Protein AF-A0A1B6L010-F1 (afdb_monomer)

Nearest PDB structures (foldseek):
  9c3c-assembly1_g  TM=1.120E-01  e=7.051E+00  Oryctolagus cuniculus

Secondary structure (DSSP, 8-state):
--TT--GGGGTPPTT---------SSTT----HHHHHTT-----EEEEEEEETTEEEEEEEE----SSPPP---EEE-TTT--EEEPPPPSSPPPP------SSTT-PPP-------S--SPP-----PPP---------SSS----TT----PPPPPPPHHHHHHHTTHHHHHHHHHHHHHHHHHHHHH-

Organism: NCBI:txid36148

Solvent-accessible surface area (backbone atoms only — not comparable to full-atom values): 13750 Å² total; per-residue (Å²): 128,78,97,75,73,52,64,59,78,74,71,46,55,94,94,54,86,85,90,84,85,88,76,68,91,52,100,83,52,78,90,46,54,74,78,56,64,80,74,61,78,93,62,50,58,48,80,43,81,43,82,54,97,92,43,80,43,83,42,83,42,78,53,84,82,73,73,78,64,81,74,87,73,52,65,51,66,43,87,85,81,63,49,73,45,70,54,80,81,70,93,64,79,77,77,81,79,77,77,69,80,55,97,54,93,87,62,79,69,78,86,75,91,68,88,80,74,96,64,96,64,80,90,75,92,76,90,81,86,77,92,80,91,82,88,85,80,80,92,57,94,93,50,95,74,90,63,88,86,64,79,91,76,81,86,72,84,86,78,50,72,69,56,50,43,60,77,64,43,47,65,64,53,50,51,51,50,52,52,52,51,54,53,51,54,53,51,65,72,72,107

pLDDT: mean 76.66, std 14.94, range [44.84, 97.44]

Foldseek 3Di:
DPPDQAVVNVVADVVRDDDDDDDDPDPPDDPALVVVVVDDDPDQWDWDFHDDPNDTDTDIDGHDDPRDDDDQPDFDADPPVRDTGGDDDDPDDPPPDPQPDDPDPPDGDDPDPDDDDPDPDDDDDDDDDDDDDDDDDDDDPVDDDDCPPPDDDDDDPDADPVNVCVVVVVVVVVVVVVVVVVVVVVVVVVD

InterPro domains:
  IPR037695 IQ motif and ubiquitin-like domain-containing protein [PTHR21074] (6-189)

Structure (mmCIF, N/CA/C/O backbone):
data_AF-A0A1B6L010-F1
#
_entry.id   AF-A0A1B6L010-F1
#
loop_
_atom_site.group_PDB
_atom_site.id
_atom_site.type_symbol
_atom_site.label_atom_id
_atom_site.label_alt_id
_atom_site.label_comp_id
_atom_site.label_asym_id
_atom_site.label_entity_id
_atom_site.label_seq_id
_atom_site.pdbx_PDB_ins_code
_atom_site.Cartn_x
_atom_site.Cartn_y
_atom_site.Cartn_z
_atom_site.occupancy
_atom_site.B_iso_or_equiv
_atom_site.auth_seq_id
_atom_site.auth_comp_id
_atom_site.auth_asym_id
_atom_site.auth_atom_id
_atom_site.pdbx_PDB_model_num
ATOM 1 N N . VAL A 1 1 ? 50.785 16.148 -36.194 1.00 47.97 1 VAL A N 1
ATOM 2 C CA . VAL A 1 1 ? 49.513 16.584 -36.804 1.00 47.97 1 VAL A CA 1
ATOM 3 C C . VAL A 1 1 ? 49.152 17.828 -36.037 1.00 47.97 1 VAL A C 1
ATOM 5 O O . VAL A 1 1 ? 49.148 17.735 -34.820 1.00 47.97 1 VAL A O 1
ATOM 8 N N . ASP A 1 2 ? 49.049 18.979 -36.694 1.00 44.84 2 ASP A N 1
ATOM 9 C CA . ASP A 1 2 ? 48.765 20.231 -35.991 1.00 44.84 2 ASP A CA 1
ATOM 10 C C . ASP A 1 2 ? 47.390 20.131 -35.322 1.00 44.84 2 ASP A C 1
ATOM 12 O O . ASP A 1 2 ? 46.399 19.830 -35.987 1.00 44.84 2 ASP A O 1
ATOM 16 N N . ASP A 1 3 ? 47.336 20.361 -34.010 1.00 57.09 3 ASP A N 1
ATOM 17 C CA . ASP A 1 3 ? 46.153 20.128 -33.162 1.00 57.09 3 ASP A CA 1
ATOM 18 C C . ASP A 1 3 ? 44.986 21.107 -33.425 1.00 57.09 3 ASP A C 1
ATOM 20 O O . ASP A 1 3 ? 43.985 21.096 -32.714 1.00 57.09 3 ASP A O 1
ATOM 24 N N . TRP A 1 4 ? 45.089 21.953 -34.455 1.00 56.56 4 TRP A N 1
ATOM 25 C CA . TRP A 1 4 ? 44.173 23.067 -34.722 1.00 56.56 4 TRP A CA 1
ATOM 26 C C . TRP A 1 4 ? 43.739 23.138 -36.188 1.00 56.56 4 TRP A C 1
ATOM 28 O O . TRP A 1 4 ? 43.702 24.215 -36.783 1.00 56.56 4 TRP A O 1
ATOM 38 N N . LEU A 1 5 ? 43.424 21.994 -36.799 1.00 66.06 5 LEU A N 1
ATOM 39 C CA . LEU A 1 5 ? 42.856 21.989 -38.146 1.00 66.06 5 LEU A CA 1
ATOM 40 C C . LEU A 1 5 ? 41.404 22.518 -38.096 1.00 66.06 5 LEU A C 1
ATOM 42 O O . LEU A 1 5 ? 40.560 21.897 -37.445 1.00 66.06 5 LEU A O 1
ATOM 46 N N . PRO A 1 6 ? 41.076 23.643 -38.760 1.00 69.69 6 PRO A N 1
ATOM 47 C CA . PRO A 1 6 ? 39.706 24.147 -38.793 1.00 69.69 6 PRO A CA 1
ATOM 48 C C . PRO A 1 6 ? 38.799 23.192 -39.581 1.00 69.69 6 PRO A C 1
ATOM 50 O O . PRO A 1 6 ? 39.256 22.518 -40.503 1.00 69.69 6 PRO A O 1
ATOM 53 N N . LEU A 1 7 ? 37.495 23.175 -39.280 1.00 68.88 7 LEU A N 1
ATOM 54 C CA . LEU A 1 7 ? 36.513 22.307 -39.957 1.00 68.88 7 LEU A CA 1
ATOM 55 C C . LEU A 1 7 ? 36.474 22.515 -41.482 1.00 68.88 7 LEU A C 1
ATOM 57 O O . LEU A 1 7 ? 36.283 21.565 -42.236 1.00 68.88 7 LEU A O 1
ATOM 61 N N . GLN A 1 8 ? 36.752 23.733 -41.951 1.00 67.88 8 GLN A N 1
ATOM 62 C CA . GLN A 1 8 ? 36.901 24.026 -43.379 1.00 67.88 8 GLN A CA 1
ATOM 63 C C . GLN A 1 8 ? 38.073 23.254 -44.015 1.00 67.88 8 GLN A C 1
ATOM 65 O O . GLN A 1 8 ? 37.995 22.837 -45.168 1.00 67.88 8 GLN A O 1
ATOM 70 N N . GLY A 1 9 ? 39.139 22.995 -43.250 1.00 69.38 9 GLY A N 1
ATOM 71 C CA . GLY A 1 9 ? 40.268 22.153 -43.653 1.00 69.38 9 GLY A CA 1
ATOM 72 C C . GLY A 1 9 ? 39.923 20.663 -43.768 1.00 69.38 9 GLY A C 1
ATOM 73 O O . GLY A 1 9 ? 40.674 19.919 -44.390 1.00 69.38 9 GLY A O 1
ATOM 74 N N . LEU A 1 10 ? 38.777 20.236 -43.223 1.00 71.38 10 LEU A N 1
ATOM 75 C CA . LEU A 1 10 ? 38.194 18.902 -43.413 1.00 71.38 10 LEU A CA 1
ATOM 76 C C . LEU A 1 10 ? 37.201 18.853 -44.592 1.00 71.38 10 LEU A C 1
ATOM 78 O O . LEU A 1 10 ? 36.567 17.824 -44.807 1.00 71.38 10 LEU A O 1
ATOM 82 N N . GLY A 1 11 ? 37.069 19.941 -45.363 1.00 71.00 11 GLY A N 1
ATOM 83 C CA . GLY A 1 11 ? 36.167 20.024 -46.517 1.00 71.00 11 GLY A CA 1
ATOM 84 C C . GLY A 1 11 ? 34.711 20.339 -46.163 1.00 71.00 11 GLY A C 1
ATOM 85 O O . GLY A 1 11 ? 33.833 20.148 -46.998 1.00 71.00 11 GLY A O 1
ATOM 86 N N . VAL A 1 12 ? 34.441 20.808 -44.941 1.00 73.44 12 VAL A N 1
ATOM 87 C CA . VAL A 1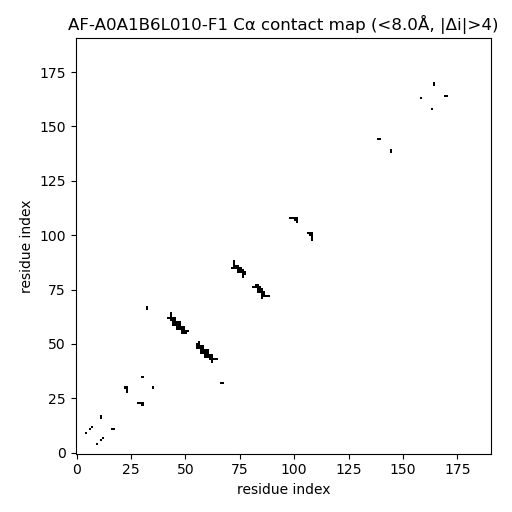 12 ? 33.090 21.189 -44.506 1.00 73.44 12 VAL A CA 1
ATOM 88 C C . VAL A 1 12 ? 32.764 22.598 -45.009 1.00 73.44 12 VAL A C 1
ATOM 90 O O . VAL A 1 12 ? 33.446 23.564 -44.662 1.00 73.44 12 VAL A O 1
ATOM 93 N N . GLU A 1 13 ? 31.721 22.719 -45.830 1.00 76.19 13 GLU A N 1
ATOM 94 C CA . GLU A 1 13 ? 31.181 24.004 -46.292 1.00 76.19 13 GLU A CA 1
ATOM 95 C C . GLU A 1 13 ? 30.296 24.667 -45.219 1.00 76.19 13 GLU A C 1
ATOM 97 O O . GLU A 1 13 ? 29.869 24.030 -44.254 1.00 76.19 13 GLU A O 1
ATOM 102 N N . ALA A 1 14 ? 29.998 25.962 -45.375 1.00 65.88 14 ALA A N 1
ATOM 103 C CA . ALA A 1 14 ? 29.077 26.657 -44.476 1.00 65.88 14 ALA A CA 1
ATOM 104 C C . ALA A 1 14 ? 27.698 25.968 -44.488 1.00 65.88 14 ALA A C 1
ATOM 106 O O . ALA A 1 14 ? 27.120 25.775 -45.555 1.00 65.88 14 ALA A O 1
ATOM 107 N N . PHE A 1 15 ? 27.178 25.617 -43.304 1.00 65.44 15 PHE A N 1
ATOM 108 C CA . PHE A 1 15 ? 25.952 24.818 -43.110 1.00 65.44 15 PHE A CA 1
ATOM 109 C C . PHE A 1 15 ? 26.028 23.360 -43.611 1.00 65.44 15 PHE A C 1
ATOM 111 O O . PHE A 1 15 ? 24.998 22.698 -43.732 1.00 65.44 15 PHE A O 1
ATOM 118 N N . GLY A 1 16 ? 27.228 22.846 -43.892 1.00 67.88 16 GLY A N 1
ATOM 119 C CA . GLY A 1 16 ? 27.449 21.451 -44.267 1.00 67.88 16 GLY A CA 1
ATOM 120 C C . GLY A 1 16 ? 27.418 20.490 -43.073 1.00 67.88 16 GLY A C 1
ATOM 121 O O . GLY A 1 16 ? 27.687 20.869 -41.935 1.00 67.88 16 GLY A O 1
ATOM 122 N N . SER A 1 17 ? 27.121 19.220 -43.345 1.00 66.75 17 SER A N 1
ATOM 123 C CA . SER A 1 17 ? 27.175 18.127 -42.367 1.00 66.75 17 SER A CA 1
ATOM 124 C C . SER A 1 17 ? 28.483 17.344 -42.487 1.00 66.75 17 SER A C 1
ATOM 126 O O . SER A 1 17 ? 28.913 17.034 -43.599 1.00 66.75 17 SER A O 1
ATOM 128 N N . LEU A 1 18 ? 29.076 16.959 -41.355 1.00 74.75 18 LEU A N 1
ATOM 129 C CA . LEU A 1 18 ? 30.247 16.082 -41.302 1.00 74.75 18 LEU A CA 1
ATOM 130 C C . LEU A 1 18 ? 29.858 14.726 -40.708 1.00 74.75 18 LEU A C 1
ATOM 132 O O . LEU A 1 18 ? 29.393 14.658 -39.572 1.00 74.75 18 LEU A O 1
ATOM 136 N N . GLU A 1 19 ? 30.091 13.645 -41.451 1.00 73.62 19 GLU A N 1
ATOM 137 C CA . GLU A 1 19 ? 29.905 12.284 -40.947 1.00 73.62 19 GLU A CA 1
ATOM 138 C C . GLU A 1 19 ? 31.222 11.756 -40.365 1.00 73.62 19 GLU A C 1
ATOM 140 O O . GLU A 1 19 ? 32.249 11.697 -41.045 1.00 73.62 19 GLU A O 1
ATOM 145 N N . LEU A 1 20 ? 31.196 11.361 -39.091 1.00 70.88 20 LEU A N 1
ATOM 146 C CA . LEU A 1 20 ? 32.350 10.798 -38.397 1.00 70.88 20 LEU A CA 1
ATOM 147 C C . LEU A 1 20 ? 32.126 9.311 -38.139 1.00 70.88 20 LEU A C 1
ATOM 149 O O . LEU A 1 20 ? 31.193 8.918 -37.442 1.00 70.88 20 LEU A O 1
ATOM 153 N N . LYS A 1 21 ? 33.029 8.474 -38.657 1.00 73.00 21 LYS A N 1
ATOM 154 C CA . LYS A 1 21 ? 33.012 7.030 -38.415 1.00 73.00 21 LYS A CA 1
ATOM 155 C C . LYS A 1 21 ? 34.114 6.638 -37.441 1.00 73.00 21 LYS A C 1
ATOM 157 O O . LYS A 1 21 ? 35.297 6.753 -37.751 1.00 73.00 21 LYS A O 1
ATOM 162 N N . LEU A 1 22 ? 33.725 6.114 -36.283 1.00 72.56 22 LEU A N 1
ATOM 163 C CA . LEU A 1 22 ? 34.661 5.580 -35.299 1.00 72.56 22 LEU A CA 1
ATOM 164 C C . LEU A 1 22 ? 34.894 4.082 -35.540 1.00 72.56 22 LEU A C 1
ATOM 166 O O . LEU A 1 22 ? 33.951 3.295 -35.594 1.00 72.56 22 LEU A O 1
ATOM 170 N N . THR A 1 23 ? 36.157 3.671 -35.650 1.00 72.69 23 THR A N 1
ATOM 171 C CA . THR A 1 23 ? 36.550 2.259 -35.785 1.00 72.69 23 THR A CA 1
ATOM 172 C C . THR A 1 23 ? 37.635 1.909 -34.775 1.00 72.69 23 THR A C 1
ATOM 174 O O . THR A 1 23 ? 38.578 2.677 -34.598 1.00 72.69 23 THR A O 1
ATOM 177 N N . SER A 1 24 ? 37.532 0.745 -34.126 1.00 77.12 24 SER A N 1
ATOM 178 C CA . SER A 1 24 ? 38.592 0.261 -33.235 1.00 77.12 24 SER A CA 1
ATOM 179 C C . SER A 1 24 ? 39.747 -0.334 -34.035 1.00 77.12 24 SER A C 1
ATOM 181 O O . SER A 1 24 ? 39.533 -1.103 -34.969 1.00 77.12 24 SER A O 1
ATOM 183 N N . THR A 1 25 ? 40.975 -0.018 -33.635 1.00 79.44 25 THR A N 1
ATOM 184 C CA . THR A 1 25 ? 42.205 -0.604 -34.186 1.00 79.44 25 THR A CA 1
ATOM 185 C C . THR A 1 25 ? 42.550 -1.964 -33.569 1.00 79.44 25 THR A C 1
ATOM 187 O O . THR A 1 25 ? 43.435 -2.654 -34.072 1.00 79.44 25 THR A O 1
ATOM 190 N N . HIS A 1 26 ? 41.865 -2.384 -32.498 1.00 79.19 26 HIS A N 1
ATOM 191 C CA . HIS A 1 26 ? 42.122 -3.664 -31.837 1.00 79.19 26 HIS A CA 1
ATOM 192 C C . HIS A 1 26 ? 41.249 -4.793 -32.418 1.00 79.19 26 HIS A C 1
ATOM 194 O O . HIS A 1 26 ? 40.023 -4.692 -32.365 1.00 79.19 26 HIS A O 1
ATOM 200 N N . PRO A 1 27 ? 41.837 -5.923 -32.865 1.00 73.75 27 PRO A N 1
ATOM 201 C CA . PRO A 1 27 ? 41.131 -6.984 -33.600 1.00 73.75 27 PRO A CA 1
ATOM 202 C C . PRO A 1 27 ? 40.117 -7.809 -32.779 1.00 73.75 27 PRO A C 1
ATOM 204 O O . PRO A 1 27 ? 39.528 -8.746 -33.304 1.00 73.75 27 PRO A O 1
ATOM 207 N N . GLY A 1 28 ? 39.895 -7.480 -31.502 1.00 70.81 28 GLY A N 1
ATOM 208 C CA . GLY A 1 28 ? 38.921 -8.154 -30.630 1.00 70.81 28 GLY A CA 1
ATOM 209 C C . GLY A 1 28 ? 37.963 -7.217 -29.893 1.00 70.81 28 GLY A C 1
ATOM 210 O O . GLY A 1 28 ? 37.132 -7.689 -29.122 1.00 70.81 28 GLY A O 1
ATOM 211 N N . ARG A 1 29 ? 38.066 -5.895 -30.096 1.00 69.44 29 ARG A N 1
ATOM 212 C CA . ARG A 1 29 ? 37.231 -4.912 -29.394 1.00 69.44 29 ARG A CA 1
ATOM 213 C C . ARG A 1 29 ? 36.282 -4.242 -30.377 1.00 69.44 29 ARG A C 1
ATOM 215 O O . ARG A 1 29 ? 36.587 -3.199 -30.946 1.00 69.44 29 ARG A O 1
ATOM 222 N N . MET A 1 30 ? 35.114 -4.847 -30.555 1.00 64.25 30 MET A N 1
ATOM 223 C CA . MET A 1 30 ? 34.006 -4.201 -31.253 1.00 64.25 30 MET A CA 1
ATOM 224 C C . MET A 1 30 ? 33.436 -3.079 -30.382 1.00 64.25 30 MET A C 1
ATOM 226 O O . MET A 1 30 ? 33.192 -3.271 -29.191 1.00 64.25 30 MET A O 1
ATOM 230 N N . ILE A 1 31 ? 33.231 -1.905 -30.975 1.00 65.88 31 ILE A N 1
ATOM 231 C CA . ILE A 1 31 ? 32.467 -0.826 -30.345 1.00 65.88 31 ILE A CA 1
ATOM 232 C C . ILE A 1 31 ? 30.992 -1.174 -30.558 1.00 65.88 31 ILE A C 1
ATOM 234 O O . ILE A 1 31 ? 30.463 -0.999 -31.652 1.00 65.88 31 ILE A O 1
ATOM 238 N N . THR A 1 32 ? 30.352 -1.745 -29.541 1.00 62.28 32 THR A N 1
ATOM 239 C CA . THR A 1 32 ? 28.937 -2.146 -29.594 1.00 62.28 32 THR A CA 1
ATOM 240 C C . THR A 1 32 ? 28.061 -1.006 -29.076 1.00 62.28 32 THR A C 1
ATOM 242 O O . THR A 1 32 ? 28.434 -0.358 -28.097 1.00 62.28 32 THR A O 1
ATOM 245 N N . ALA A 1 33 ? 26.875 -0.792 -29.659 1.00 57.91 33 ALA A N 1
ATOM 246 C CA . ALA A 1 33 ? 25.945 0.277 -29.262 1.00 57.91 33 ALA A CA 1
ATOM 247 C C . ALA A 1 33 ? 25.672 0.320 -27.740 1.00 57.91 33 ALA A C 1
ATOM 249 O O . ALA A 1 33 ? 25.652 1.392 -27.140 1.00 57.91 33 ALA A O 1
ATOM 250 N N . GLY A 1 34 ? 25.584 -0.846 -27.085 1.00 58.72 34 GLY A N 1
ATOM 251 C CA . GLY A 1 34 ? 25.419 -0.947 -25.628 1.00 58.72 34 GLY A CA 1
ATOM 252 C C . GLY A 1 34 ? 26.571 -0.340 -24.813 1.00 58.72 34 GLY A C 1
ATOM 253 O O . GLY A 1 34 ? 26.315 0.328 -23.819 1.00 58.72 34 GLY A O 1
ATOM 254 N N . SER A 1 35 ? 27.820 -0.487 -25.273 1.00 57.53 35 SER A N 1
ATOM 255 C CA . SER A 1 35 ? 29.012 0.088 -24.619 1.00 57.53 35 SER A CA 1
ATOM 256 C C . SER A 1 35 ? 29.159 1.600 -24.818 1.00 57.53 35 SER A C 1
ATOM 258 O O . SER A 1 35 ? 29.863 2.258 -24.060 1.00 57.53 35 SER A O 1
ATOM 260 N N . VAL A 1 36 ? 28.494 2.146 -25.839 1.00 55.16 36 VAL A N 1
ATOM 261 C CA . VAL A 1 36 ? 28.470 3.581 -26.153 1.00 55.16 36 VAL A CA 1
ATOM 262 C C . VAL A 1 36 ? 27.332 4.277 -25.397 1.00 55.16 36 VAL A C 1
ATOM 264 O O . VAL A 1 36 ? 27.487 5.417 -24.974 1.00 55.16 36 VAL A O 1
ATOM 267 N N . SER A 1 37 ? 26.210 3.584 -25.160 1.00 52.75 37 SER A N 1
ATOM 268 C CA . SER A 1 37 ? 25.030 4.171 -24.506 1.00 52.75 37 SER A CA 1
ATOM 269 C C . SER A 1 37 ? 25.185 4.430 -23.001 1.00 52.75 37 SER A C 1
ATOM 271 O O . SER A 1 37 ? 24.475 5.272 -22.463 1.00 52.75 37 SER A O 1
ATOM 273 N N . GLU A 1 38 ? 26.113 3.748 -22.318 1.00 54.81 38 GLU A N 1
ATOM 274 C CA . GLU A 1 38 ? 26.274 3.855 -20.856 1.00 54.81 38 GLU A CA 1
ATOM 275 C C . GLU A 1 38 ? 26.824 5.217 -20.389 1.00 54.81 38 GLU A C 1
ATOM 277 O O . GLU A 1 38 ? 26.720 5.535 -19.207 1.00 54.81 38 GLU A O 1
ATOM 282 N N . TYR A 1 39 ? 27.389 6.028 -21.294 1.00 50.88 39 TYR A N 1
ATOM 283 C CA . TYR A 1 39 ? 28.153 7.228 -20.923 1.00 50.88 39 TYR A CA 1
ATOM 284 C C . TYR A 1 39 ? 27.944 8.466 -21.808 1.00 50.88 39 TYR A C 1
ATOM 286 O O . TYR A 1 39 ? 28.761 9.385 -21.755 1.00 50.88 39 TYR A O 1
ATOM 294 N N . ILE A 1 40 ? 26.865 8.550 -22.592 1.00 51.66 40 ILE A N 1
ATOM 295 C CA . ILE A 1 40 ? 26.587 9.776 -23.356 1.00 51.66 40 ILE A CA 1
ATOM 296 C C . ILE A 1 40 ? 25.566 10.636 -22.599 1.00 51.66 40 ILE A C 1
ATOM 298 O O . ILE A 1 40 ? 24.406 10.234 -22.490 1.00 51.66 40 ILE A O 1
ATOM 302 N N . PRO A 1 41 ? 25.945 11.824 -22.085 1.00 52.09 41 PRO A N 1
ATOM 303 C CA . PRO A 1 41 ? 24.954 12.831 -21.742 1.00 52.09 41 PRO A CA 1
ATOM 304 C C . PRO A 1 41 ? 24.211 13.210 -23.029 1.00 52.09 41 PRO A C 1
ATOM 306 O O . PRO A 1 41 ? 24.834 13.521 -24.040 1.00 52.09 41 PRO A O 1
ATOM 309 N N . THR A 1 42 ? 22.883 13.137 -22.982 1.00 57.47 42 THR A N 1
ATOM 310 C CA . THR A 1 42 ? 21.917 13.421 -24.056 1.00 57.47 42 THR A CA 1
ATOM 311 C C . THR A 1 42 ? 21.917 14.900 -24.444 1.00 57.47 42 THR A C 1
ATOM 313 O O . THR A 1 42 ? 20.920 15.600 -24.265 1.00 57.47 42 THR A O 1
ATOM 316 N N . VAL A 1 43 ? 23.060 15.430 -24.857 1.00 57.75 43 VAL A N 1
ATOM 317 C CA . VAL A 1 43 ? 23.134 16.787 -25.375 1.00 57.75 43 VAL A CA 1
ATOM 318 C C . VAL A 1 43 ? 23.294 16.668 -26.878 1.00 57.75 43 VAL A C 1
ATOM 320 O O . VAL A 1 43 ? 24.399 16.548 -27.396 1.00 57.75 43 VAL A O 1
ATOM 323 N N . ASP A 1 44 ? 22.157 16.704 -27.567 1.00 67.69 44 ASP A N 1
ATOM 324 C CA . ASP A 1 44 ? 22.069 16.689 -29.032 1.00 67.69 44 ASP A CA 1
ATOM 325 C C . ASP A 1 44 ? 22.471 18.050 -29.635 1.00 67.69 44 ASP A C 1
ATOM 327 O O . ASP A 1 44 ? 22.243 18.308 -30.811 1.00 67.69 44 ASP A O 1
ATOM 331 N N . VAL A 1 45 ? 23.046 18.948 -28.822 1.00 75.62 45 VAL A N 1
ATOM 332 C CA . VAL A 1 45 ? 23.411 20.319 -29.180 1.00 75.62 45 VAL A CA 1
ATOM 333 C C . VAL A 1 45 ? 24.684 20.739 -28.440 1.00 75.62 45 VAL A C 1
ATOM 335 O O . VAL A 1 45 ? 24.713 20.763 -27.211 1.00 75.62 45 VAL A O 1
ATOM 338 N N . ILE A 1 46 ? 25.731 21.133 -29.161 1.00 79.12 46 ILE A N 1
ATOM 339 C CA . ILE A 1 46 ? 26.951 21.714 -28.583 1.00 79.12 46 ILE A CA 1
ATOM 340 C C . ILE A 1 46 ? 27.165 23.142 -29.085 1.00 79.12 46 ILE A C 1
ATOM 342 O O . ILE A 1 46 ? 26.823 23.474 -30.218 1.00 79.12 46 ILE A O 1
ATOM 346 N N . THR A 1 47 ? 27.767 23.988 -28.251 1.00 79.62 47 THR A N 1
ATOM 347 C CA . THR A 1 47 ? 28.261 25.304 -28.675 1.00 79.62 47 THR A CA 1
ATOM 348 C C . THR A 1 47 ? 29.723 25.167 -29.077 1.00 79.62 47 THR A C 1
ATOM 350 O O . THR A 1 47 ? 30.553 24.748 -28.271 1.00 79.62 47 THR A O 1
ATOM 353 N N . VAL A 1 48 ? 30.043 25.506 -30.322 1.00 79.75 48 VAL A N 1
ATOM 354 C CA . VAL A 1 48 ? 31.399 25.462 -30.874 1.00 79.75 48 VAL A CA 1
ATOM 355 C C . VAL A 1 48 ? 31.900 26.886 -31.080 1.00 79.75 48 VAL A C 1
ATOM 357 O O . VAL A 1 48 ? 31.246 27.690 -31.739 1.00 79.75 48 VAL A O 1
ATOM 360 N N . HIS A 1 49 ? 33.081 27.188 -30.543 1.00 78.81 49 HIS A N 1
ATOM 361 C CA . HIS A 1 49 ? 33.767 28.458 -30.773 1.00 78.81 49 HIS A CA 1
ATOM 362 C C . HIS A 1 49 ? 34.545 28.383 -32.091 1.00 78.81 49 HIS A C 1
ATOM 364 O O . HIS A 1 49 ? 35.543 27.667 -32.191 1.00 78.81 49 HIS A O 1
ATOM 370 N N . VAL A 1 50 ? 34.089 29.107 -33.110 1.00 77.44 50 VAL A N 1
ATOM 371 C CA . VAL A 1 50 ? 34.703 29.125 -34.443 1.00 77.44 50 VAL A CA 1
ATOM 372 C C . VAL A 1 50 ? 35.428 30.451 -34.647 1.00 77.44 50 VAL A C 1
ATOM 374 O O . VAL A 1 50 ? 34.883 31.518 -34.375 1.00 77.44 50 VAL A O 1
ATOM 377 N N . TRP A 1 51 ? 36.668 30.392 -35.130 1.00 74.81 51 TRP A N 1
ATOM 378 C CA . TRP A 1 51 ? 37.419 31.577 -35.539 1.00 74.81 51 TRP A CA 1
ATOM 379 C C . TRP A 1 51 ? 37.020 31.980 -36.959 1.00 74.81 51 TRP A C 1
ATOM 381 O O . TRP A 1 51 ? 37.219 31.205 -37.897 1.00 74.81 51 TRP A O 1
ATOM 391 N N . GLN A 1 52 ? 36.472 33.183 -37.128 1.00 73.38 52 GLN A N 1
ATOM 392 C CA . GLN A 1 52 ? 36.080 33.710 -38.433 1.00 73.38 52 GLN A CA 1
ATOM 393 C C . GLN A 1 52 ? 36.376 35.212 -38.507 1.00 73.38 52 GLN A C 1
ATOM 395 O O . GLN A 1 52 ? 35.982 35.972 -37.629 1.00 73.38 52 GLN A O 1
ATOM 400 N N . ASP A 1 53 ? 37.070 35.641 -39.564 1.00 71.31 53 ASP A N 1
ATOM 401 C CA . ASP A 1 53 ? 37.355 37.055 -39.864 1.00 71.31 53 ASP A CA 1
ATOM 402 C C . ASP A 1 53 ? 38.002 37.860 -38.717 1.00 71.31 53 ASP A C 1
ATOM 404 O O . ASP A 1 53 ? 37.773 39.058 -38.572 1.00 71.31 53 ASP A O 1
ATOM 408 N N . GLY A 1 54 ? 38.850 37.215 -37.907 1.00 76.31 54 GLY A N 1
ATOM 409 C CA . GLY A 1 54 ? 39.578 37.874 -36.815 1.00 76.31 54 GLY A CA 1
ATOM 410 C C . GLY A 1 54 ? 38.827 37.944 -35.482 1.00 76.31 54 GLY A C 1
ATOM 411 O O . GLY A 1 54 ? 39.344 38.541 -34.539 1.00 76.31 54 GLY A O 1
ATOM 412 N N . GLU A 1 55 ? 37.647 37.327 -35.386 1.00 78.88 55 GLU A N 1
ATOM 413 C CA . GLU A 1 55 ? 36.840 37.252 -34.167 1.00 78.88 55 GLU A CA 1
ATOM 414 C C . GLU A 1 55 ? 36.382 35.805 -33.895 1.00 78.88 55 GLU A C 1
ATOM 416 O O . GLU A 1 55 ? 36.192 35.003 -34.814 1.00 78.88 55 GLU A O 1
ATOM 421 N N . PHE A 1 56 ? 36.208 35.454 -32.618 1.00 78.69 56 PHE A N 1
ATOM 422 C CA . PHE A 1 56 ? 35.576 34.192 -32.227 1.00 78.69 56 PHE A CA 1
ATOM 423 C C . PHE A 1 56 ? 34.055 34.351 -32.223 1.00 78.69 56 PHE A C 1
ATOM 425 O O . PHE A 1 56 ? 33.528 35.285 -31.621 1.00 78.69 56 PHE A O 1
ATOM 432 N N . LYS A 1 57 ? 33.350 33.418 -32.865 1.00 78.62 57 LYS A N 1
ATOM 433 C CA . LYS A 1 57 ? 31.887 33.341 -32.864 1.00 78.62 57 LYS A CA 1
ATOM 434 C C . LYS A 1 57 ? 31.419 32.007 -32.307 1.00 78.62 57 LYS A C 1
ATOM 436 O O . LYS A 1 57 ? 31.972 30.959 -32.641 1.00 78.62 57 LYS A O 1
ATOM 441 N N . ASP A 1 58 ? 30.358 32.063 -31.516 1.00 82.06 58 ASP A N 1
ATOM 442 C CA . ASP A 1 58 ? 29.719 30.883 -30.944 1.00 82.06 58 ASP A CA 1
ATOM 443 C C . ASP A 1 58 ? 28.672 30.359 -31.926 1.00 82.06 58 ASP A C 1
ATOM 445 O O . ASP A 1 58 ? 27.725 31.063 -32.281 1.00 82.06 58 ASP A O 1
ATOM 449 N N . VAL A 1 59 ? 28.851 29.120 -32.379 1.00 80.81 59 VAL A N 1
ATOM 450 C CA . VAL A 1 59 ? 27.941 28.440 -33.303 1.00 80.81 59 VAL A CA 1
ATOM 451 C C . VAL A 1 59 ? 27.297 27.265 -32.587 1.00 80.81 59 VAL A C 1
ATOM 453 O O . VAL A 1 59 ? 27.976 26.443 -31.976 1.00 80.81 59 VAL A O 1
ATOM 456 N N . ILE A 1 60 ? 25.974 27.183 -32.675 1.00 79.19 60 ILE A N 1
ATOM 457 C CA . ILE A 1 60 ? 25.206 26.052 -32.161 1.00 79.19 60 ILE A CA 1
ATOM 458 C C . ILE A 1 60 ? 25.249 24.937 -33.208 1.00 79.19 60 ILE A C 1
ATOM 460 O O . ILE A 1 60 ? 24.898 25.165 -34.366 1.00 79.19 60 ILE A O 1
ATOM 464 N N . VAL A 1 61 ? 25.681 23.747 -32.802 1.00 78.88 61 VAL A N 1
ATOM 465 C CA . VAL A 1 61 ? 25.787 22.564 -33.660 1.00 78.88 61 VAL A CA 1
ATOM 466 C C . VAL A 1 61 ? 24.93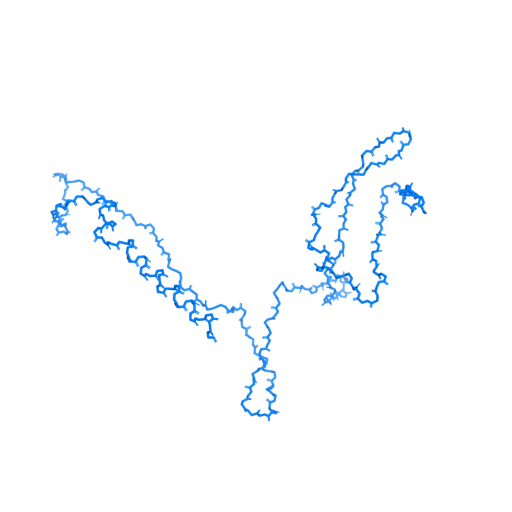5 21.450 -33.077 1.00 78.88 61 VAL A C 1
ATOM 468 O O . VAL A 1 61 ? 25.126 21.061 -31.927 1.00 78.88 61 VAL A O 1
ATOM 471 N N . GLU A 1 62 ? 24.017 20.928 -33.881 1.00 76.25 62 GLU A N 1
ATOM 472 C CA . GLU A 1 62 ? 23.228 19.749 -33.533 1.00 76.25 62 GLU A CA 1
ATOM 473 C C . GLU A 1 62 ? 24.032 18.470 -33.806 1.00 76.25 62 GLU A C 1
ATOM 475 O O . GLU A 1 62 ? 24.693 18.343 -34.840 1.00 76.25 62 GLU A O 1
ATOM 480 N N . ILE A 1 63 ? 23.990 17.522 -32.871 1.00 74.00 63 ILE A N 1
ATOM 481 C CA . ILE A 1 63 ? 24.643 16.216 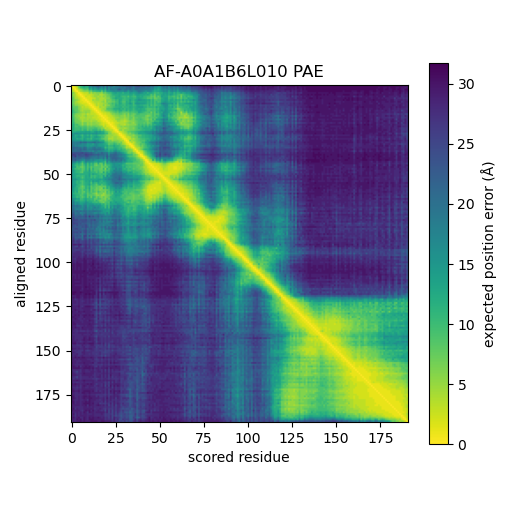-32.979 1.00 74.00 63 ILE A CA 1
ATOM 482 C C . ILE A 1 63 ? 23.559 15.154 -33.101 1.00 74.00 63 ILE A C 1
ATOM 484 O O . ILE A 1 63 ? 22.826 14.889 -32.153 1.00 74.00 63 ILE A O 1
ATOM 488 N N . GLU A 1 64 ? 23.502 14.489 -34.252 1.00 67.25 64 GLU A N 1
ATOM 489 C CA . GLU A 1 64 ? 22.637 13.329 -34.441 1.00 67.25 64 GLU A CA 1
ATOM 490 C C . GLU A 1 64 ? 23.402 12.036 -34.118 1.00 67.25 64 GLU A C 1
ATOM 492 O O . GLU A 1 64 ? 24.393 11.690 -34.766 1.00 67.25 64 GLU A O 1
ATOM 497 N N . ASN A 1 65 ? 22.934 11.283 -33.120 1.00 68.12 65 ASN A N 1
ATOM 498 C CA . ASN A 1 65 ? 23.508 9.984 -32.788 1.00 68.12 65 ASN A CA 1
ATOM 499 C C . ASN A 1 65 ? 22.823 8.852 -33.571 1.00 68.12 65 ASN A C 1
ATOM 501 O O . ASN A 1 65 ? 21.757 8.369 -33.193 1.00 68.12 65 ASN A O 1
ATOM 505 N N . GLN A 1 66 ? 23.489 8.352 -34.612 1.00 63.12 66 GLN A N 1
ATOM 506 C CA . GLN A 1 66 ? 23.011 7.216 -35.409 1.00 63.12 66 GLN A CA 1
ATOM 507 C C . GLN A 1 66 ? 23.512 5.839 -34.912 1.00 63.12 66 GLN A C 1
ATOM 509 O O . GLN A 1 66 ? 23.425 4.846 -35.631 1.00 63.12 66 GLN A O 1
ATOM 514 N N . SER A 1 67 ? 24.035 5.729 -33.684 1.00 60.06 67 SER A N 1
ATOM 515 C CA . SER A 1 67 ? 24.549 4.450 -33.145 1.00 60.06 67 SER A CA 1
ATOM 516 C C . SER A 1 67 ? 23.465 3.398 -32.876 1.00 60.06 67 SER A C 1
ATOM 518 O O . SER A 1 67 ? 23.751 2.201 -32.912 1.00 60.06 67 SER A O 1
ATOM 520 N N . CYS A 1 68 ? 22.223 3.827 -32.642 1.00 57.50 68 CYS A N 1
ATOM 521 C CA . CYS A 1 68 ? 21.055 2.965 -32.463 1.00 57.50 68 CYS A CA 1
ATOM 522 C C . CYS A 1 68 ? 20.102 3.111 -33.654 1.00 57.50 68 CYS A C 1
ATOM 524 O O . CYS A 1 68 ? 18.994 3.631 -33.529 1.00 57.50 68 CYS A O 1
ATOM 526 N N . GLN A 1 69 ? 20.524 2.641 -34.826 1.00 58.31 69 GLN A N 1
ATOM 527 C CA . GLN A 1 69 ? 19.602 2.477 -35.944 1.00 58.31 69 GLN A CA 1
ATOM 528 C C . GLN A 1 69 ? 18.768 1.213 -35.740 1.00 58.31 69 GLN A C 1
ATOM 530 O O . GLN A 1 69 ? 19.288 0.138 -35.438 1.00 58.31 69 GLN A O 1
ATOM 535 N N . LYS A 1 70 ? 17.450 1.340 -35.912 1.00 58.94 70 LYS A N 1
ATOM 536 C CA . LYS A 1 70 ? 16.559 0.181 -35.952 1.00 58.94 70 LYS A CA 1
ATOM 537 C C . LYS A 1 70 ? 17.028 -0.742 -37.078 1.00 58.94 70 LYS A C 1
ATOM 539 O O . LYS A 1 70 ? 17.053 -0.329 -38.235 1.00 58.94 70 LYS A O 1
ATOM 544 N N . GLU A 1 71 ? 17.348 -1.990 -36.744 1.00 65.31 71 GLU A N 1
ATOM 545 C CA . GLU A 1 71 ? 17.714 -2.983 -37.751 1.00 65.31 71 GLU A CA 1
ATOM 546 C C . GLU A 1 71 ? 16.594 -3.148 -38.787 1.00 65.31 71 GLU A C 1
ATOM 548 O O . GLU A 1 71 ? 15.398 -3.096 -38.474 1.00 65.31 71 GLU A O 1
ATOM 553 N N . TRP A 1 72 ? 16.981 -3.360 -40.045 1.00 68.12 72 TRP A N 1
ATOM 554 C CA . TRP A 1 72 ? 16.032 -3.667 -41.104 1.00 68.12 72 TRP A CA 1
ATOM 555 C C . TRP A 1 72 ? 15.413 -5.048 -40.866 1.00 68.12 72 TRP A C 1
ATOM 557 O O . TRP A 1 72 ? 15.981 -6.077 -41.222 1.00 68.12 72 TRP A O 1
ATOM 567 N N . LEU A 1 73 ? 14.210 -5.073 -40.294 1.00 71.31 73 LEU A N 1
ATOM 568 C CA . LEU A 1 73 ? 13.475 -6.311 -40.008 1.00 71.31 73 LEU A CA 1
ATOM 569 C C . LEU A 1 73 ? 12.660 -6.825 -41.204 1.00 71.31 73 LEU A C 1
ATOM 571 O O . LEU A 1 73 ? 11.778 -7.664 -41.033 1.00 71.31 73 LEU A O 1
ATOM 575 N N . GLY A 1 74 ? 12.919 -6.318 -42.411 1.00 78.25 74 GLY A N 1
ATOM 576 C CA . GLY A 1 74 ? 12.102 -6.600 -43.586 1.00 78.25 74 GLY A CA 1
ATOM 577 C C . GLY A 1 74 ? 10.844 -5.734 -43.676 1.00 78.25 74 GLY A C 1
ATOM 578 O O . GLY A 1 74 ? 10.602 -4.816 -42.886 1.00 78.25 74 GLY A O 1
ATOM 579 N N . GLY A 1 75 ? 10.033 -6.026 -44.686 1.00 84.38 75 GLY A N 1
ATOM 580 C CA . GLY A 1 75 ? 8.821 -5.284 -44.987 1.00 84.38 75 GLY A CA 1
ATOM 581 C C . GLY A 1 75 ? 8.195 -5.725 -46.302 1.00 84.38 75 GLY A C 1
ATOM 582 O O . GLY A 1 75 ? 8.700 -6.616 -46.986 1.00 84.38 75 GLY A O 1
ATOM 583 N N . TYR A 1 76 ? 7.093 -5.086 -46.672 1.00 86.31 76 TYR A N 1
ATOM 584 C CA . TYR A 1 76 ? 6.436 -5.306 -47.956 1.00 86.31 76 TYR A CA 1
ATOM 585 C C . TYR A 1 76 ? 6.326 -4.000 -48.729 1.00 86.31 76 TYR A C 1
ATOM 587 O O . TYR A 1 76 ? 6.103 -2.936 -48.158 1.00 86.31 76 TYR A O 1
ATOM 595 N N . ARG A 1 77 ? 6.464 -4.086 -50.053 1.00 90.19 77 ARG A N 1
ATOM 596 C CA . ARG A 1 77 ? 6.288 -2.947 -50.952 1.00 90.19 77 ARG A CA 1
ATOM 597 C C . ARG A 1 77 ? 4.998 -3.100 -51.734 1.00 90.19 77 ARG A C 1
ATOM 599 O O . ARG A 1 77 ? 4.806 -4.086 -52.448 1.00 90.19 77 ARG A O 1
ATOM 606 N N . ASN A 1 78 ? 4.121 -2.110 -51.640 1.00 89.62 78 ASN A N 1
ATOM 607 C CA . ASN A 1 78 ? 2.932 -2.067 -52.476 1.00 89.62 78 ASN A CA 1
ATOM 608 C C . ASN A 1 78 ? 3.350 -1.817 -53.934 1.00 89.62 78 ASN A C 1
ATOM 610 O O . ASN A 1 78 ? 4.008 -0.827 -54.250 1.00 89.62 78 ASN A O 1
ATOM 614 N N . LYS A 1 79 ? 2.980 -2.722 -54.848 1.00 89.81 79 LYS A N 1
ATOM 615 C CA . LYS A 1 79 ? 3.409 -2.646 -56.254 1.00 89.81 79 LYS A CA 1
ATOM 616 C C . LYS A 1 79 ? 2.859 -1.423 -56.994 1.00 89.81 79 LYS A C 1
ATOM 618 O O . LYS A 1 79 ? 3.538 -0.957 -57.913 1.00 89.81 79 LYS A O 1
ATOM 623 N N . LEU A 1 80 ? 1.679 -0.939 -56.598 1.00 88.94 80 LEU A N 1
ATOM 624 C CA . LEU A 1 80 ? 0.923 0.116 -57.274 1.00 88.94 80 LEU A CA 1
ATOM 625 C C . LEU A 1 80 ? 1.250 1.501 -56.708 1.00 88.94 80 LEU A C 1
ATOM 627 O O . LEU A 1 80 ? 1.564 2.405 -57.471 1.00 88.94 80 LEU A O 1
ATOM 631 N N . THR A 1 81 ? 1.271 1.650 -55.381 1.00 91.25 81 THR A N 1
ATOM 632 C CA . THR A 1 81 ? 1.604 2.930 -54.724 1.00 91.25 81 THR A CA 1
ATOM 633 C C . THR A 1 81 ? 3.096 3.106 -54.452 1.00 91.25 81 THR A C 1
ATOM 635 O O . THR A 1 81 ? 3.520 4.182 -54.048 1.00 91.25 81 THR A O 1
ATOM 638 N N . LYS A 1 82 ? 3.898 2.050 -54.644 1.00 87.50 82 LYS A N 1
ATOM 639 C CA . LYS A 1 82 ? 5.343 1.986 -54.358 1.00 87.50 82 LYS A CA 1
ATOM 640 C C . LYS A 1 82 ? 5.743 2.230 -52.902 1.00 87.50 82 LYS A C 1
ATOM 642 O O . LYS A 1 82 ? 6.939 2.168 -52.633 1.00 87.50 82 LYS A O 1
ATOM 647 N N . LEU A 1 83 ? 4.779 2.410 -51.998 1.00 82.88 83 LEU A N 1
ATOM 648 C CA . LEU A 1 83 ? 4.993 2.569 -50.563 1.00 82.88 83 LEU A CA 1
ATOM 649 C C . LEU A 1 83 ? 5.585 1.301 -49.947 1.00 82.88 83 LEU A C 1
ATOM 651 O O . LEU A 1 83 ? 5.144 0.184 -50.243 1.00 82.88 83 LEU A O 1
ATOM 655 N N . GLU A 1 84 ? 6.573 1.500 -49.085 1.00 83.00 84 GLU A N 1
ATOM 656 C CA . GLU A 1 84 ? 7.251 0.454 -48.332 1.00 83.00 84 GLU A CA 1
ATOM 657 C C . GLU A 1 84 ? 6.732 0.452 -46.896 1.00 83.00 84 GLU A C 1
ATOM 659 O O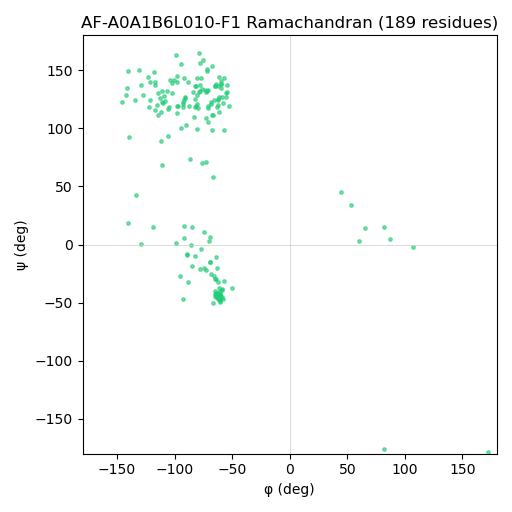 . GLU A 1 84 ? 6.628 1.490 -46.248 1.00 83.00 84 GLU A O 1
ATOM 664 N N . TYR A 1 85 ? 6.360 -0.727 -46.415 1.00 83.06 85 TYR A N 1
ATOM 665 C CA . TYR A 1 85 ? 5.830 -0.938 -45.078 1.00 83.06 85 TYR A CA 1
ATOM 666 C C . TYR A 1 85 ? 6.823 -1.789 -44.305 1.00 83.06 85 TYR A C 1
ATOM 668 O O . TYR A 1 85 ? 7.010 -2.967 -44.611 1.00 83.06 85 TYR A O 1
ATOM 676 N N . HIS A 1 86 ? 7.458 -1.194 -43.304 1.00 80.62 86 HIS A N 1
ATOM 677 C CA . HIS A 1 86 ? 8.451 -1.872 -42.478 1.00 80.62 86 HIS A CA 1
ATOM 678 C C . HIS A 1 86 ? 7.780 -2.732 -41.410 1.00 80.62 86 HIS A C 1
ATOM 680 O O . HIS A 1 86 ? 6.775 -2.336 -40.814 1.00 80.62 86 HIS A O 1
ATOM 686 N N . HIS A 1 87 ? 8.358 -3.895 -41.115 1.00 80.88 87 HIS A N 1
ATOM 687 C CA . HIS A 1 87 ? 7.932 -4.668 -39.956 1.00 80.88 87 HIS A CA 1
ATOM 688 C C . HIS A 1 87 ? 8.240 -3.903 -38.656 1.00 80.88 87 HIS A C 1
ATOM 690 O O . HIS A 1 87 ? 9.296 -3.278 -38.486 1.00 80.88 87 HIS A O 1
ATOM 696 N N . ALA A 1 88 ? 7.277 -3.900 -37.732 1.00 69.69 88 ALA A N 1
ATOM 697 C CA . ALA A 1 88 ? 7.457 -3.319 -36.409 1.00 69.69 88 ALA A CA 1
ATOM 698 C C . ALA A 1 88 ? 8.3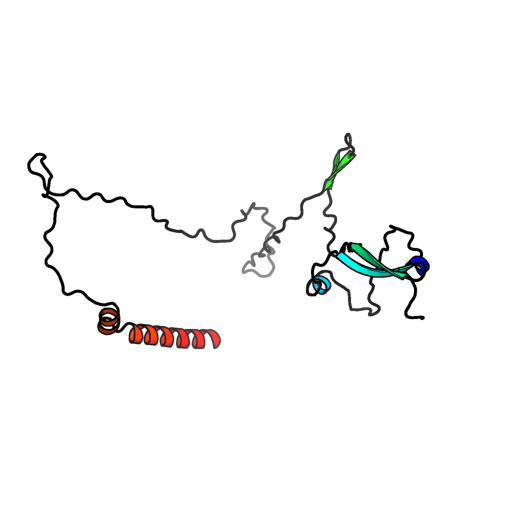47 -4.243 -35.568 1.00 69.69 88 ALA A C 1
ATOM 700 O O . ALA A 1 88 ? 8.127 -5.453 -35.530 1.00 69.69 88 ALA A O 1
ATOM 701 N N . SER A 1 89 ? 9.342 -3.676 -34.888 1.00 64.31 89 SER A N 1
ATOM 702 C CA . SER A 1 89 ? 10.035 -4.378 -33.812 1.00 64.31 89 SER A CA 1
ATOM 703 C C . SER A 1 89 ? 9.092 -4.443 -32.612 1.00 64.31 89 SER A C 1
ATOM 705 O O . SER A 1 89 ? 8.504 -3.433 -32.227 1.00 64.31 89 SER A O 1
ATOM 707 N N . SER A 1 90 ? 8.923 -5.624 -32.019 1.00 60.84 90 SER A N 1
ATOM 708 C CA . SER A 1 90 ? 8.269 -5.720 -30.714 1.00 60.84 90 SER A CA 1
ATOM 709 C C . SER A 1 90 ? 9.293 -5.368 -29.641 1.00 60.84 90 SER A C 1
ATOM 711 O O . SER A 1 90 ? 10.387 -5.926 -29.627 1.00 60.84 90 SER A O 1
ATOM 713 N N . GLN A 1 91 ? 8.950 -4.439 -28.749 1.00 58.44 91 GLN A N 1
ATOM 714 C CA . GLN A 1 91 ? 9.807 -4.011 -27.637 1.00 58.44 91 GLN A CA 1
ATOM 715 C C . GLN A 1 91 ? 10.085 -5.152 -26.643 1.00 58.44 91 GLN A C 1
ATOM 717 O O . GLN A 1 91 ? 11.029 -5.095 -25.861 1.00 58.44 91 GLN A O 1
ATOM 722 N N . THR A 1 92 ? 9.249 -6.190 -26.642 1.00 56.56 92 THR A N 1
ATOM 723 C CA . THR A 1 92 ? 9.356 -7.302 -25.702 1.00 56.56 92 THR A CA 1
ATOM 724 C C . THR A 1 92 ? 10.088 -8.465 -26.355 1.00 56.56 92 THR A C 1
ATOM 726 O O . THR A 1 92 ? 9.604 -9.025 -27.340 1.00 56.56 92 THR A O 1
ATOM 729 N N . ALA A 1 93 ? 11.232 -8.858 -25.789 1.00 59.06 93 ALA A N 1
ATOM 730 C CA . ALA A 1 93 ? 11.893 -10.099 -26.171 1.00 59.06 93 ALA A CA 1
ATOM 731 C C . ALA A 1 93 ? 10.899 -11.268 -26.014 1.00 59.06 93 ALA A C 1
ATOM 733 O O . ALA A 1 93 ? 10.242 -11.371 -24.968 1.00 59.06 93 ALA A O 1
ATOM 734 N N . PRO A 1 94 ? 10.734 -12.133 -27.031 1.00 58.44 94 PRO A N 1
ATOM 735 C CA . PRO A 1 94 ? 9.898 -13.312 -26.888 1.00 58.44 94 PRO A CA 1
ATOM 736 C C . PRO A 1 94 ? 10.458 -14.178 -25.758 1.00 58.44 94 PRO A C 1
ATOM 738 O O . PRO A 1 94 ? 11.670 -14.346 -25.630 1.00 58.44 94 PRO A O 1
ATOM 741 N N . ARG A 1 95 ? 9.568 -14.720 -24.921 1.00 57.81 95 ARG A N 1
ATOM 742 C CA . ARG A 1 95 ? 9.960 -15.636 -23.846 1.00 57.81 95 ARG A CA 1
ATOM 743 C C . ARG A 1 95 ? 10.765 -16.788 -24.447 1.00 57.81 95 ARG A C 1
ATOM 745 O O . ARG A 1 95 ? 10.302 -17.406 -25.408 1.00 57.81 95 ARG A O 1
ATOM 752 N N . GLU A 1 96 ? 11.922 -17.094 -23.860 1.00 60.12 96 GLU A N 1
ATOM 753 C CA . GLU A 1 96 ? 12.673 -18.296 -24.219 1.00 60.12 96 GLU A CA 1
ATOM 754 C C . GLU A 1 96 ? 11.748 -19.509 -24.120 1.00 60.12 96 GLU A C 1
ATOM 756 O O . GLU A 1 96 ? 11.151 -19.795 -23.072 1.00 60.12 96 GLU A O 1
ATOM 761 N N . ARG A 1 97 ? 11.570 -20.190 -25.254 1.00 58.16 97 ARG A N 1
ATOM 762 C CA . ARG A 1 97 ? 10.777 -21.411 -25.314 1.00 58.16 97 ARG A CA 1
ATOM 763 C C . ARG A 1 97 ? 11.519 -22.466 -24.517 1.00 58.16 97 ARG A C 1
ATOM 765 O O . ARG A 1 97 ? 12.576 -22.927 -24.935 1.00 58.16 97 ARG A O 1
ATOM 772 N N . LYS A 1 98 ? 10.950 -22.857 -23.379 1.00 58.47 98 LYS A N 1
ATOM 773 C CA . LYS A 1 98 ? 11.424 -24.032 -22.655 1.00 58.47 98 LYS A CA 1
ATOM 774 C C . LYS A 1 98 ? 11.236 -25.236 -23.572 1.00 58.47 98 LYS A C 1
ATOM 776 O O . LYS A 1 98 ? 10.103 -25.573 -23.917 1.00 58.47 98 LYS A O 1
ATOM 781 N N . VAL A 1 99 ? 12.336 -25.852 -23.991 1.00 60.28 99 VAL A N 1
ATOM 782 C CA . VAL A 1 99 ? 12.289 -27.218 -24.507 1.00 60.28 99 VAL A CA 1
ATOM 783 C C . VAL A 1 99 ? 11.816 -28.061 -23.328 1.00 60.28 99 VAL A C 1
ATOM 785 O O . VAL A 1 99 ? 12.408 -28.015 -22.253 1.00 60.28 99 VAL A O 1
ATOM 788 N N . PHE A 1 100 ? 10.667 -28.715 -23.469 1.00 55.25 100 PHE A N 1
ATOM 789 C CA . PHE A 1 100 ? 10.225 -29.665 -22.459 1.00 55.25 100 PHE A CA 1
ATOM 790 C C . PHE A 1 100 ? 11.144 -30.881 -22.558 1.00 55.25 100 PHE A C 1
ATOM 792 O O . PHE A 1 100 ? 11.031 -31.652 -23.511 1.00 55.25 100 PHE A O 1
ATOM 799 N N . ASP A 1 101 ? 12.056 -31.021 -21.599 1.00 54.84 101 ASP A N 1
ATOM 800 C CA . ASP A 1 101 ? 12.855 -32.230 -21.442 1.00 54.84 101 ASP A CA 1
ATOM 801 C C . ASP A 1 101 ? 11.914 -33.360 -21.013 1.00 54.84 101 ASP A C 1
ATOM 803 O O . ASP A 1 101 ? 11.336 -33.334 -19.921 1.00 54.84 101 ASP A O 1
ATOM 807 N N . TYR A 1 102 ? 11.706 -34.339 -21.894 1.00 54.66 102 TYR A N 1
ATOM 808 C CA . TYR A 1 102 ? 11.087 -35.593 -21.483 1.00 54.66 102 TYR A CA 1
ATOM 809 C C . TYR A 1 102 ? 12.090 -36.390 -20.635 1.00 54.66 102 TYR A C 1
ATOM 811 O O . TYR A 1 102 ? 13.296 -36.306 -20.867 1.00 54.66 102 TYR A O 1
ATOM 819 N N . PRO A 1 103 ? 11.614 -37.198 -19.674 1.00 56.50 103 PRO A N 1
ATOM 820 C CA . PRO A 1 103 ? 12.481 -38.031 -18.843 1.00 56.50 103 PRO A CA 1
ATOM 821 C C . PRO A 1 103 ? 13.248 -39.110 -19.629 1.00 56.50 103 PRO A C 1
ATOM 823 O O . PRO A 1 103 ? 14.150 -39.729 -19.068 1.00 56.50 103 PRO A O 1
ATOM 826 N N . GLU A 1 104 ? 12.923 -39.343 -20.905 1.00 63.06 104 GLU A N 1
ATOM 827 C CA . GLU A 1 104 ? 13.634 -40.304 -21.749 1.00 63.06 104 GLU A CA 1
ATOM 828 C C . GLU A 1 104 ? 14.780 -39.649 -22.545 1.00 63.06 104 GLU A C 1
ATOM 830 O O . GLU A 1 104 ? 14.543 -38.707 -23.311 1.00 63.06 104 GLU A O 1
ATOM 835 N N . PRO A 1 105 ? 16.025 -40.154 -22.427 1.00 57.66 105 PRO A N 1
ATOM 836 C CA . PRO A 1 105 ? 17.158 -39.644 -23.192 1.00 57.66 105 PRO A CA 1
ATOM 837 C C . PRO A 1 105 ? 16.952 -39.836 -24.703 1.00 57.66 105 PRO A C 1
ATOM 839 O O . PRO A 1 105 ? 16.851 -40.961 -25.184 1.00 57.66 105 PRO A O 1
ATOM 842 N N . GLY A 1 106 ? 16.943 -38.737 -25.463 1.00 62.59 106 GLY A N 1
ATOM 843 C CA . GLY A 1 106 ? 16.967 -38.756 -26.934 1.00 62.59 106 GLY A CA 1
ATOM 844 C C . GLY A 1 106 ? 15.655 -38.394 -27.639 1.00 62.59 106 GLY A C 1
ATOM 845 O O . GLY A 1 106 ? 15.646 -38.299 -28.866 1.00 62.59 106 GLY A O 1
ATOM 846 N N . VAL A 1 107 ? 14.567 -38.134 -26.907 1.00 56.69 107 VAL A N 1
ATOM 847 C CA . VAL A 1 107 ? 13.292 -37.698 -27.503 1.00 56.69 107 VAL A CA 1
ATOM 848 C C . VAL A 1 107 ? 13.202 -36.171 -27.499 1.00 56.69 107 VAL A C 1
ATOM 850 O O . VAL A 1 107 ? 12.877 -35.547 -26.491 1.00 56.69 107 VAL A O 1
ATOM 853 N N . ILE A 1 108 ? 13.484 -35.555 -28.649 1.00 59.34 108 ILE A N 1
ATOM 854 C CA . ILE A 1 108 ? 13.271 -34.119 -28.872 1.00 59.34 108 ILE A CA 1
ATOM 855 C C . ILE A 1 108 ? 11.783 -33.908 -29.173 1.00 59.34 108 ILE A C 1
ATOM 857 O O . ILE A 1 108 ? 11.266 -34.426 -30.163 1.00 59.34 108 ILE A O 1
ATOM 861 N N . SER A 1 109 ? 11.082 -33.156 -28.323 1.00 57.97 109 SER A N 1
ATOM 862 C CA . SER A 1 109 ? 9.664 -32.838 -28.534 1.00 57.97 109 SER A CA 1
ATOM 863 C C . SER A 1 109 ? 9.457 -32.076 -29.858 1.00 57.97 109 SER A C 1
ATOM 865 O O . SER A 1 109 ? 10.199 -31.122 -30.124 1.00 57.97 109 SER A O 1
ATOM 867 N N . PRO A 1 110 ? 8.459 -32.431 -30.694 1.00 58.56 110 PRO A N 1
ATOM 868 C CA . PRO A 1 110 ? 8.108 -31.617 -31.848 1.00 58.56 110 PRO A CA 1
ATOM 869 C C . PRO A 1 110 ? 7.629 -30.241 -31.372 1.00 58.56 110 PRO A C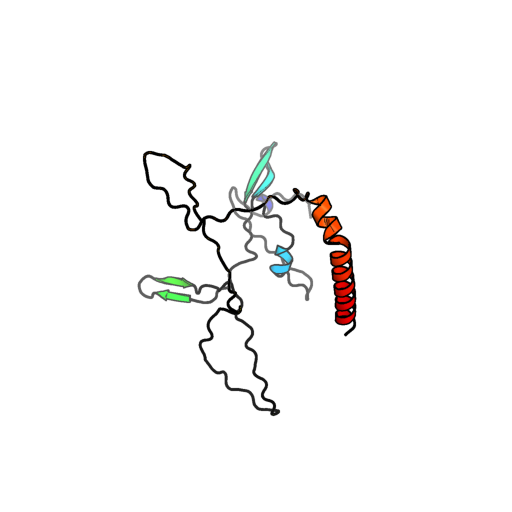 1
ATOM 871 O O . PRO A 1 110 ? 6.858 -30.129 -30.420 1.00 58.56 110 PRO A O 1
ATOM 874 N N . LEU A 1 111 ? 8.081 -29.180 -32.045 1.00 58.81 111 LEU A N 1
ATOM 875 C CA . LEU A 1 111 ? 7.648 -27.808 -31.779 1.00 58.81 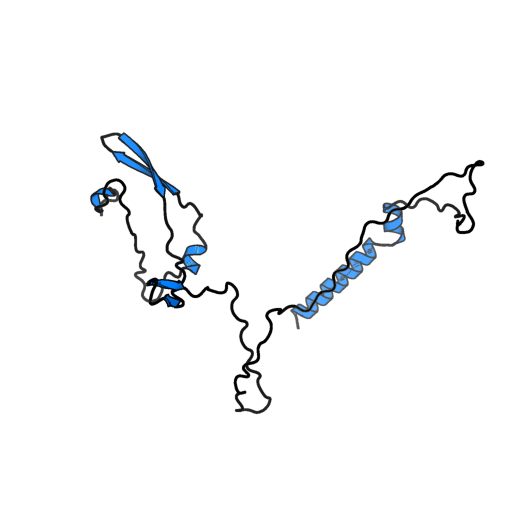111 LEU A CA 1
ATOM 876 C C . LEU A 1 111 ? 6.119 -27.713 -31.918 1.00 58.81 111 LEU A C 1
ATOM 878 O O . LEU A 1 111 ? 5.587 -27.607 -33.021 1.00 58.81 111 LEU A O 1
ATOM 882 N N . LEU A 1 112 ? 5.401 -27.756 -30.795 1.00 57.53 112 LEU A N 1
ATOM 883 C CA . LEU A 1 112 ? 3.957 -27.561 -30.770 1.00 57.53 112 LEU A CA 1
ATOM 884 C C . LEU A 1 112 ? 3.672 -26.079 -31.027 1.00 57.53 112 LEU A C 1
ATOM 886 O O . LEU A 1 112 ? 3.919 -25.228 -30.170 1.00 57.53 112 LEU A O 1
ATOM 890 N N . PHE A 1 113 ? 3.144 -25.758 -32.206 1.00 57.97 113 PHE A N 1
ATOM 891 C CA . PHE A 1 113 ? 2.712 -24.408 -32.573 1.00 57.97 113 PHE A CA 1
ATOM 892 C C . PHE A 1 113 ? 1.374 -24.072 -31.900 1.00 57.97 113 PHE A C 1
ATOM 894 O O . PHE A 1 113 ? 0.335 -23.994 -32.549 1.00 57.97 113 PHE A O 1
ATOM 901 N N . HIS A 1 114 ? 1.393 -23.896 -30.581 1.00 59.62 114 HIS A N 1
ATOM 902 C CA . HIS A 1 114 ? 0.252 -23.394 -29.825 1.00 59.62 114 HIS A CA 1
ATOM 903 C C . HIS A 1 114 ? 0.404 -21.892 -29.574 1.00 59.62 114 HIS A C 1
ATOM 905 O O . HIS A 1 114 ? 1.506 -21.350 -29.453 1.00 59.62 114 HIS A O 1
ATOM 911 N N . ARG A 1 115 ? -0.734 -21.199 -29.594 1.00 58.47 115 ARG A N 1
ATOM 912 C CA . ARG A 1 115 ? -0.837 -19.744 -29.486 1.00 58.47 115 ARG A CA 1
ATOM 913 C C . ARG A 1 115 ? -0.883 -19.369 -28.006 1.00 58.47 115 ARG A C 1
ATOM 915 O O . ARG A 1 115 ? -1.944 -19.044 -27.488 1.00 58.47 115 ARG A O 1
ATOM 922 N N . ASP A 1 116 ? 0.255 -19.463 -27.329 1.00 59.75 116 ASP A N 1
ATOM 923 C CA . ASP A 1 116 ? 0.351 -19.036 -25.934 1.00 59.75 116 ASP A CA 1
ATOM 924 C C . ASP A 1 116 ? 0.146 -17.523 -25.824 1.00 59.75 116 ASP A C 1
ATOM 926 O O . ASP A 1 116 ? 0.811 -16.722 -26.485 1.00 59.75 116 ASP A O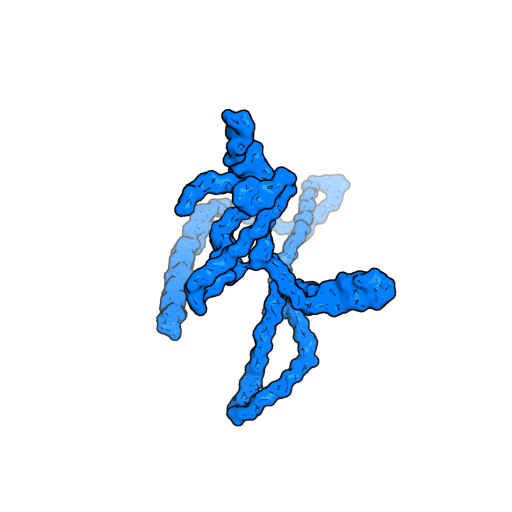 1
ATOM 930 N N . THR A 1 117 ? -0.820 -17.128 -24.999 1.00 59.84 117 THR A N 1
ATOM 931 C CA . THR A 1 117 ? -1.177 -15.732 -24.753 1.00 59.84 117 THR A CA 1
ATOM 932 C C . THR A 1 117 ? -0.166 -15.047 -23.839 1.00 59.84 117 THR A C 1
ATOM 934 O O . THR A 1 117 ? 0.226 -15.561 -22.791 1.00 59.84 117 THR A O 1
ATOM 937 N N . GLN A 1 118 ? 0.227 -13.841 -24.243 1.00 61.72 118 GLN A N 1
ATOM 938 C CA . GLN A 1 118 ? 1.199 -12.971 -23.590 1.00 61.72 118 GLN A CA 1
ATOM 939 C C . GLN A 1 118 ? 0.636 -12.338 -22.305 1.00 61.72 118 GLN A C 1
ATOM 941 O O . GLN A 1 118 ? 0.395 -11.140 -22.245 1.00 61.72 118 GLN A O 1
ATOM 946 N N . THR A 1 119 ? 0.453 -13.120 -21.246 1.00 60.47 119 THR A N 1
ATOM 947 C CA . THR A 1 119 ? 0.369 -12.582 -19.877 1.00 60.47 119 THR A CA 1
ATOM 948 C C . THR A 1 119 ? 1.132 -13.521 -18.946 1.00 60.47 119 THR A C 1
ATOM 950 O O . THR A 1 119 ? 0.570 -14.509 -18.482 1.00 60.47 119 THR A O 1
ATOM 953 N N . PRO A 1 120 ? 2.432 -13.266 -18.703 1.00 59.94 120 PRO A N 1
ATOM 954 C CA . PRO A 1 120 ? 3.299 -14.170 -17.945 1.00 59.94 120 PRO A CA 1
ATOM 955 C C . PRO A 1 120 ? 3.086 -14.104 -16.425 1.00 59.94 120 PRO A C 1
ATOM 957 O O . PRO A 1 120 ? 3.724 -14.860 -15.695 1.00 59.94 120 PRO A O 1
ATOM 960 N N . PHE A 1 121 ? 2.228 -13.206 -15.937 1.00 65.94 121 PHE A N 1
ATOM 961 C CA . PHE A 1 121 ? 1.998 -13.010 -14.510 1.00 65.94 121 PHE A CA 1
ATOM 962 C C . PHE A 1 121 ? 0.694 -13.676 -14.067 1.00 65.94 121 PHE A C 1
ATOM 964 O O . PHE A 1 121 ? -0.307 -13.573 -14.782 1.00 65.94 121 PHE A O 1
ATOM 971 N N . PRO A 1 122 ? 0.673 -14.327 -12.890 1.00 76.44 122 PRO A N 1
ATOM 972 C CA . PRO A 1 122 ? -0.580 -14.773 -12.304 1.00 76.44 122 PRO A CA 1
ATOM 973 C C . PRO A 1 122 ? -1.483 -13.559 -12.068 1.00 76.44 122 PRO A C 1
ATOM 975 O O . PRO A 1 122 ? -1.012 -12.495 -11.652 1.00 76.44 122 PRO A O 1
ATOM 978 N N . LEU A 1 123 ? -2.780 -13.723 -12.329 1.00 80.62 123 LEU A N 1
ATOM 979 C CA . LEU A 1 123 ? -3.775 -12.718 -11.973 1.00 80.62 123 LEU A CA 1
ATOM 980 C C . LEU A 1 123 ? -3.662 -12.435 -10.470 1.00 80.62 123 LEU A C 1
ATOM 982 O O . LEU A 1 123 ? -3.662 -13.356 -9.653 1.00 80.62 123 LEU A O 1
ATOM 986 N N . LYS A 1 124 ? -3.519 -11.157 -10.117 1.00 84.44 124 LYS A N 1
ATOM 987 C CA . LYS A 1 124 ? -3.491 -10.705 -8.728 1.00 84.44 124 LYS A CA 1
ATOM 988 C C . LYS A 1 124 ? -4.817 -10.040 -8.413 1.00 84.44 124 LYS A C 1
ATOM 990 O O . LYS A 1 124 ? -5.129 -8.995 -8.980 1.00 84.44 124 LYS A O 1
ATOM 995 N N . ASP A 1 125 ? -5.537 -10.599 -7.453 1.00 89.31 125 ASP A N 1
ATOM 996 C CA . ASP A 1 125 ? -6.731 -9.957 -6.922 1.00 89.31 125 ASP A CA 1
ATOM 997 C C . ASP A 1 125 ? -6.333 -8.703 -6.136 1.00 89.31 125 ASP A C 1
ATOM 999 O O . ASP A 1 125 ? -5.580 -8.758 -5.158 1.00 89.31 125 ASP A O 1
ATOM 1003 N N . VAL A 1 126 ? -6.844 -7.553 -6.570 1.00 88.44 126 VAL A N 1
ATOM 1004 C CA . VAL A 1 126 ? -6.685 -6.270 -5.882 1.00 88.44 126 VAL A CA 1
ATOM 1005 C C . VAL A 1 126 ? -8.062 -5.812 -5.430 1.00 88.44 126 VAL A C 1
ATOM 1007 O O . VAL A 1 126 ? -8.963 -5.624 -6.243 1.00 88.44 126 VAL A O 1
ATOM 1010 N N . LYS A 1 127 ? -8.233 -5.638 -4.118 1.00 92.50 127 LYS A N 1
ATOM 1011 C CA . LYS A 1 127 ? -9.470 -5.095 -3.550 1.00 92.50 127 LYS A CA 1
ATOM 1012 C C . LYS A 1 127 ? -9.445 -3.573 -3.635 1.00 92.50 127 LYS A C 1
ATOM 1014 O O . LYS A 1 127 ? -8.435 -2.956 -3.302 1.00 92.50 127 LYS A O 1
ATOM 1019 N N . VAL A 1 128 ? -10.568 -2.987 -4.032 1.00 92.25 128 VAL A N 1
ATOM 1020 C CA . VAL A 1 128 ? -10.795 -1.539 -4.039 1.00 92.25 128 VAL A CA 1
ATOM 1021 C C . VAL A 1 128 ? -11.933 -1.239 -3.069 1.00 92.25 128 VAL A C 1
ATOM 1023 O O . VAL A 1 128 ? -12.924 -1.964 -3.041 1.00 92.25 128 VAL A O 1
ATOM 1026 N N . ASN A 1 129 ? -11.782 -0.183 -2.272 1.00 93.06 129 ASN A N 1
ATOM 1027 C CA . ASN A 1 129 ? -12.841 0.322 -1.402 1.00 93.06 129 ASN A CA 1
ATOM 1028 C C . ASN A 1 129 ? -13.501 1.538 -2.062 1.00 93.06 129 ASN A C 1
ATOM 1030 O O . ASN A 1 129 ? -12.812 2.369 -2.651 1.00 93.06 129 ASN A O 1
ATOM 1034 N N . THR A 1 130 ? -14.819 1.656 -1.934 1.00 92.81 130 THR A N 1
ATOM 1035 C CA . THR A 1 130 ? -15.586 2.837 -2.355 1.00 92.81 130 THR A CA 1
ATOM 1036 C C . THR A 1 130 ? -15.867 3.749 -1.161 1.00 92.81 130 THR A C 1
ATOM 1038 O O . THR A 1 130 ? -15.773 3.320 -0.008 1.00 92.81 130 THR A O 1
ATOM 1041 N N . SER A 1 131 ? -16.232 5.006 -1.419 1.00 94.19 131 SER A N 1
ATOM 1042 C CA . SER A 1 131 ? -16.747 5.894 -0.375 1.00 94.19 131 SER A CA 1
ATOM 1043 C C . SER A 1 131 ? -18.038 5.327 0.226 1.00 94.19 131 SER A C 1
ATOM 1045 O O . SER A 1 131 ? -18.840 4.699 -0.467 1.00 94.19 131 SER A O 1
ATOM 1047 N N . VAL A 1 132 ? -18.221 5.532 1.531 1.00 94.31 132 VAL A N 1
ATOM 1048 C CA . VAL A 1 132 ? -19.433 5.149 2.261 1.00 94.31 132 VAL A CA 1
ATOM 1049 C C . VAL A 1 132 ? -20.002 6.399 2.909 1.00 94.31 132 VAL A C 1
ATOM 1051 O O . VAL A 1 132 ? -19.357 6.983 3.780 1.00 94.31 132 VAL A O 1
ATOM 1054 N N . ASP A 1 133 ? -21.219 6.765 2.522 1.00 94.69 133 ASP A N 1
ATOM 1055 C CA . ASP A 1 133 ? -21.917 7.911 3.094 1.00 94.69 133 ASP A CA 1
ATOM 1056 C C . ASP A 1 133 ? -22.716 7.496 4.335 1.00 94.69 133 ASP A C 1
ATOM 1058 O O . ASP A 1 133 ? -23.330 6.425 4.400 1.00 94.69 133 ASP A O 1
ATOM 1062 N N . LYS A 1 134 ? -22.687 8.354 5.356 1.00 92.88 134 LYS A N 1
ATOM 1063 C CA . LYS A 1 134 ? -23.407 8.181 6.621 1.00 92.88 134 LYS A CA 1
ATOM 1064 C C . LYS A 1 134 ? -24.084 9.505 6.965 1.00 92.88 134 LYS A C 1
ATOM 1066 O O . LYS A 1 134 ? -23.414 10.528 7.049 1.00 92.88 134 LYS A O 1
ATOM 1071 N N . GLY A 1 135 ? -25.399 9.478 7.164 1.00 91.00 135 GLY A N 1
ATOM 1072 C CA . GLY A 1 135 ? -26.173 10.624 7.640 1.00 91.00 135 GLY A CA 1
ATOM 1073 C C . GLY A 1 135 ? -26.536 10.459 9.111 1.00 91.00 135 GLY A C 1
ATOM 1074 O O . GLY A 1 135 ? -26.852 9.353 9.548 1.00 91.00 135 GLY A O 1
ATOM 1075 N N . THR A 1 136 ? -26.503 11.552 9.867 1.00 91.62 136 THR A N 1
ATOM 1076 C CA . THR A 1 136 ? -27.018 11.615 11.237 1.00 91.62 136 THR A CA 1
ATOM 1077 C C . THR A 1 136 ? -28.162 12.619 11.294 1.00 91.62 136 THR A C 1
ATOM 1079 O O . THR A 1 136 ? -28.106 13.673 10.664 1.00 91.62 136 THR A O 1
ATOM 1082 N N . GLN A 1 137 ? -29.215 12.283 12.037 1.00 90.81 137 GLN A N 1
ATOM 1083 C CA . GLN A 1 137 ? -30.361 13.157 12.262 1.00 90.81 137 GLN A CA 1
ATOM 1084 C C . GLN A 1 137 ? -30.591 13.268 13.767 1.00 90.81 137 GLN A C 1
ATOM 1086 O O . GLN A 1 137 ? -30.654 12.258 14.465 1.00 90.81 137 GLN A O 1
ATOM 1091 N N . LEU A 1 138 ? -30.697 14.496 14.271 1.00 91.75 138 LEU A N 1
ATOM 1092 C CA . LEU A 1 138 ? -31.039 14.737 15.672 1.00 91.75 138 LEU A CA 1
ATOM 1093 C C . LEU A 1 138 ? -32.510 14.405 15.927 1.00 91.75 138 LEU A C 1
ATOM 1095 O O . LEU A 1 138 ? -33.350 14.556 15.039 1.00 91.75 138 LEU A O 1
ATOM 1099 N N . TRP A 1 139 ? -32.821 14.007 17.160 1.00 90.31 139 TRP A N 1
ATOM 1100 C CA . TRP A 1 139 ? -34.203 13.794 17.574 1.00 90.31 139 TRP A CA 1
ATOM 1101 C C . TRP A 1 139 ? -35.025 15.080 17.433 1.00 90.31 139 TRP A C 1
ATOM 1103 O O . TRP A 1 139 ? -34.563 16.170 17.781 1.00 90.31 139 TRP A O 1
ATOM 1113 N N . ARG A 1 140 ? -36.254 14.942 16.928 1.00 92.69 140 ARG A N 1
ATOM 1114 C CA . ARG A 1 140 ? -37.202 16.039 16.740 1.00 92.69 140 ARG A CA 1
ATOM 1115 C C . ARG A 1 140 ? -38.611 15.590 17.103 1.00 92.69 140 ARG A C 1
ATOM 1117 O O . ARG A 1 140 ? -38.962 14.430 16.922 1.00 92.69 140 ARG A O 1
ATOM 1124 N N . SER A 1 141 ? -39.419 16.524 17.591 1.00 93.38 141 SER A N 1
ATOM 1125 C CA . SER A 1 141 ? -40.803 16.263 17.996 1.00 93.38 141 SER A CA 1
ATOM 1126 C C . SER A 1 141 ? -41.810 16.322 16.843 1.00 93.38 141 SER A C 1
ATOM 1128 O O . SER A 1 141 ? -42.914 15.808 16.986 1.00 93.38 141 SER A O 1
ATOM 1130 N N . ASP A 1 142 ? -41.454 16.938 15.714 1.00 95.38 142 ASP A N 1
ATOM 1131 C CA . ASP A 1 142 ? -42.327 17.131 14.548 1.00 95.38 142 ASP A CA 1
ATOM 1132 C C . ASP A 1 142 ? -42.266 15.983 13.528 1.00 95.38 142 ASP A C 1
ATOM 1134 O O . ASP A 1 142 ? -43.069 15.941 12.597 1.00 95.38 142 ASP A O 1
ATOM 1138 N N . LEU A 1 143 ? -41.333 15.043 13.700 1.00 91.25 143 LEU A N 1
ATOM 1139 C CA . LEU A 1 143 ? -41.111 13.920 12.796 1.00 91.25 143 LEU A CA 1
ATOM 1140 C C . LEU A 1 143 ? -40.770 12.656 13.586 1.00 91.25 143 LEU A C 1
ATOM 1142 O O . LEU A 1 143 ? -39.914 12.675 14.467 1.00 91.25 143 LEU A O 1
ATOM 1146 N N . TYR A 1 144 ? -41.392 11.533 13.225 1.00 90.31 144 TYR A N 1
ATOM 1147 C CA . TYR A 1 144 ? -41.003 10.238 13.771 1.00 90.31 144 TYR A CA 1
ATOM 1148 C C . TYR A 1 144 ? -39.640 9.806 13.212 1.00 90.31 144 TYR A C 1
ATOM 1150 O O . TYR A 1 144 ? -39.488 9.619 12.005 1.00 90.31 144 TYR A O 1
ATOM 1158 N N . ILE A 1 145 ? -38.661 9.633 14.101 1.00 91.75 145 ILE A N 1
ATOM 1159 C CA . ILE A 1 145 ? -37.316 9.143 13.784 1.00 91.75 145 ILE A CA 1
ATOM 1160 C C . ILE A 1 145 ? -37.129 7.813 14.531 1.00 91.75 145 ILE A C 1
ATOM 1162 O O . ILE A 1 145 ? -37.180 7.814 15.765 1.00 91.75 145 ILE A O 1
ATOM 1166 N N . PRO A 1 146 ? -36.963 6.679 13.825 1.00 90.25 146 PRO A N 1
ATOM 1167 C CA . PRO A 1 146 ? -36.822 5.379 14.466 1.00 90.25 146 PRO A CA 1
ATOM 1168 C C . PRO A 1 146 ? -35.458 5.258 15.158 1.00 90.25 146 PRO A C 1
ATOM 1170 O O . PRO A 1 146 ? -34.429 5.548 14.555 1.00 90.25 146 PRO A O 1
ATOM 1173 N N . ALA A 1 147 ? -35.475 4.799 16.410 1.00 89.75 147 ALA A N 1
ATOM 1174 C CA . ALA A 1 147 ? -34.292 4.499 17.227 1.00 89.75 147 ALA A CA 1
ATOM 1175 C C . ALA A 1 147 ? -34.241 3.010 17.636 1.00 89.75 147 ALA A C 1
ATOM 1177 O O . ALA A 1 147 ? -33.525 2.617 18.551 1.00 89.75 147 ALA A O 1
ATOM 1178 N N . ASP A 1 148 ? -35.041 2.162 16.984 1.00 91.69 148 ASP A N 1
ATOM 1179 C CA . ASP A 1 148 ? -35.210 0.738 17.299 1.00 91.69 148 ASP A CA 1
ATOM 1180 C C . ASP A 1 148 ? -33.939 -0.093 17.064 1.00 91.69 148 ASP A C 1
ATOM 1182 O O . ASP A 1 148 ? -33.731 -1.113 17.719 1.00 91.69 148 ASP A O 1
ATOM 1186 N N . ARG A 1 149 ? -33.082 0.350 16.138 1.00 93.56 149 ARG A N 1
ATOM 1187 C CA . ARG A 1 149 ? -31.788 -0.277 15.822 1.00 93.56 149 ARG A CA 1
ATOM 1188 C C . ARG A 1 149 ? -30.597 0.401 16.494 1.00 93.56 149 ARG A C 1
ATOM 1190 O O . ARG A 1 149 ? -29.463 -0.028 16.269 1.00 93.56 149 ARG A O 1
ATOM 1197 N N . ASP A 1 150 ? -30.835 1.438 17.289 1.00 92.75 150 ASP A N 1
ATOM 1198 C CA . ASP A 1 150 ? -29.765 2.166 17.958 1.00 92.75 150 ASP A CA 1
ATOM 1199 C C . ASP A 1 150 ? -29.249 1.378 19.165 1.00 92.75 150 ASP A C 1
ATOM 1201 O O . ASP A 1 150 ? -29.993 0.725 19.897 1.00 92.75 150 ASP A O 1
ATOM 1205 N N . THR A 1 151 ? -27.938 1.447 19.390 1.00 94.44 151 THR A N 1
ATOM 1206 C CA . THR A 1 151 ? -27.280 0.777 20.516 1.00 94.44 151 THR A CA 1
ATOM 1207 C C . THR A 1 151 ? -26.746 1.801 21.503 1.00 94.44 151 THR A C 1
ATOM 1209 O O . THR A 1 151 ? -25.951 2.666 21.129 1.00 94.44 151 THR A O 1
ATOM 1212 N N . ILE A 1 152 ? -27.115 1.669 22.778 1.00 93.69 152 ILE A N 1
ATOM 1213 C CA . ILE A 1 152 ? -26.546 2.480 23.860 1.00 93.69 152 ILE A CA 1
ATOM 1214 C C . ILE A 1 152 ? -25.196 1.877 24.255 1.00 93.69 152 ILE A C 1
ATOM 1216 O O . ILE A 1 152 ? -25.117 0.714 24.652 1.00 93.69 152 ILE A O 1
ATOM 1220 N N . LEU A 1 153 ? -24.129 2.669 24.145 1.00 94.19 153 LEU A N 1
ATOM 1221 C CA . LEU A 1 153 ? -22.767 2.258 24.484 1.00 94.19 153 LEU A CA 1
ATOM 1222 C C . LEU A 1 153 ? -22.278 3.005 25.728 1.00 94.19 153 LEU A C 1
ATOM 1224 O O . LEU A 1 153 ? -22.369 4.229 25.802 1.00 94.19 153 LEU A O 1
ATOM 1228 N N . THR A 1 154 ? -21.703 2.275 26.683 1.00 95.62 154 THR A N 1
ATOM 1229 C CA . THR A 1 154 ? -20.998 2.873 27.826 1.00 95.62 154 THR A CA 1
ATOM 1230 C C . THR A 1 154 ? -19.607 3.319 27.388 1.00 95.62 154 THR A C 1
ATOM 1232 O O . THR A 1 154 ? -18.878 2.541 26.763 1.00 95.62 154 THR A O 1
ATOM 1235 N N . SER A 1 155 ? -19.220 4.559 27.712 1.00 93.69 155 SER A N 1
ATOM 1236 C CA . SER A 1 155 ? -17.893 5.054 27.344 1.00 93.69 155 SER A CA 1
ATOM 1237 C C . SER A 1 155 ? -16.800 4.248 28.047 1.00 93.69 155 SER A C 1
ATOM 1239 O O . SER A 1 155 ? -16.900 3.885 29.221 1.00 93.69 155 SER A O 1
ATOM 1241 N N . LYS A 1 156 ? -15.745 3.944 27.295 1.00 93.25 156 LYS A N 1
ATOM 1242 C CA . LYS A 1 156 ? -14.499 3.404 27.836 1.00 93.25 156 LYS A CA 1
ATOM 1243 C C . LYS A 1 156 ? -13.528 4.560 28.074 1.00 93.25 156 LYS A C 1
ATOM 1245 O O . LYS A 1 156 ? -13.658 5.588 27.401 1.00 93.25 156 LYS A O 1
ATOM 1250 N N . PRO A 1 157 ? -12.557 4.410 28.993 1.00 93.31 157 PRO A N 1
ATOM 1251 C CA . PRO A 1 157 ? -11.478 5.380 29.104 1.00 93.31 157 PRO A CA 1
ATOM 1252 C C . PRO A 1 157 ? -10.803 5.552 27.741 1.00 93.31 157 PRO A C 1
ATOM 1254 O O . PRO A 1 157 ? -10.596 4.581 27.007 1.00 93.31 157 PRO A O 1
ATOM 1257 N N . PHE A 1 158 ? -10.511 6.803 27.392 1.00 93.56 158 PHE A N 1
ATOM 1258 C CA . PHE A 1 158 ? -9.784 7.113 26.170 1.00 93.56 158 PHE A CA 1
ATOM 1259 C C . PHE A 1 158 ? -8.392 6.490 26.248 1.00 93.56 158 PHE A C 1
ATOM 1261 O O . PHE A 1 158 ? -7.652 6.756 27.191 1.00 93.56 158 PHE A O 1
ATOM 1268 N N . GLN A 1 159 ? -8.044 5.683 25.249 1.00 94.69 159 GLN A N 1
ATOM 1269 C CA . GLN A 1 159 ? -6.728 5.074 25.145 1.00 94.69 159 GLN A CA 1
ATOM 1270 C C . GLN A 1 159 ? -5.859 5.914 24.214 1.00 94.69 159 GLN A C 1
ATOM 1272 O O . GLN A 1 159 ? -6.174 6.080 23.034 1.00 94.69 159 GLN A O 1
ATOM 1277 N N . SER A 1 160 ? -4.750 6.428 24.741 1.00 95.81 160 SER A N 1
ATOM 1278 C CA . SER A 1 160 ? -3.774 7.145 23.918 1.00 95.81 160 SER A CA 1
ATOM 1279 C C . SER A 1 160 ? -2.946 6.180 23.061 1.00 95.81 160 SER A C 1
ATOM 1281 O O . SER A 1 160 ? -2.815 4.994 23.370 1.00 95.81 160 SER A O 1
ATOM 1283 N N . TYR A 1 161 ? -2.346 6.687 21.981 1.00 93.75 161 TYR A N 1
ATOM 1284 C CA . TYR A 1 161 ? -1.508 5.869 21.098 1.00 93.75 161 TYR A CA 1
ATOM 1285 C C . TYR A 1 161 ? -0.300 5.253 21.826 1.00 93.75 161 TYR A C 1
ATOM 1287 O O . TYR A 1 161 ? -0.001 4.074 21.642 1.00 93.75 161 TYR A O 1
ATOM 1295 N N . SER A 1 162 ? 0.368 6.029 22.685 1.00 93.62 162 SER A N 1
ATOM 1296 C CA . SER A 1 162 ? 1.506 5.558 23.483 1.00 93.62 162 SER A CA 1
ATOM 1297 C C . SER A 1 162 ? 1.095 4.472 24.475 1.00 93.62 162 SER A C 1
ATOM 1299 O O . SER A 1 162 ? 1.778 3.462 24.609 1.00 93.62 162 SER A O 1
ATOM 1301 N N . GLU A 1 163 ? -0.052 4.635 25.129 1.00 94.75 163 GLU A N 1
ATOM 1302 C CA . GLU A 1 163 ? -0.602 3.633 26.038 1.00 94.75 163 GLU A CA 1
ATOM 1303 C C . GLU A 1 163 ? -0.967 2.338 25.299 1.00 94.75 163 GLU A C 1
ATOM 1305 O O . GLU A 1 163 ? -0.641 1.248 25.767 1.00 94.75 163 GLU A O 1
ATOM 1310 N N . TRP A 1 164 ? -1.579 2.438 24.113 1.00 95.06 164 TRP A N 1
ATOM 1311 C CA . TRP A 1 164 ? -1.876 1.276 23.277 1.00 95.06 164 TRP A CA 1
ATOM 1312 C C . TRP A 1 164 ? -0.606 0.524 22.864 1.00 95.06 164 TRP A C 1
ATOM 1314 O O . TRP A 1 164 ? -0.589 -0.706 22.944 1.00 95.06 164 TRP A O 1
ATOM 1324 N N . LEU A 1 165 ? 0.459 1.230 22.464 1.00 94.88 165 LEU A N 1
ATOM 1325 C CA . LEU A 1 165 ? 1.745 0.616 22.105 1.00 94.88 165 LEU A CA 1
ATOM 1326 C C . LEU A 1 165 ? 2.324 -0.206 23.259 1.00 94.88 165 LEU A C 1
ATOM 1328 O O . LEU A 1 165 ? 2.720 -1.359 23.052 1.00 94.88 165 LEU A O 1
ATOM 1332 N N . THR A 1 166 ? 2.320 0.377 24.460 1.00 92.88 166 THR A N 1
ATOM 1333 C CA . THR A 1 166 ? 2.822 -0.255 25.683 1.00 92.88 166 THR A CA 1
ATOM 1334 C C . THR A 1 166 ? 1.955 -1.444 26.080 1.00 92.88 166 THR A C 1
ATOM 1336 O O . THR A 1 166 ? 2.470 -2.543 26.236 1.00 92.88 166 THR A O 1
ATOM 1339 N N . ILE A 1 167 ? 0.628 -1.283 26.157 1.00 93.94 167 ILE A N 1
AT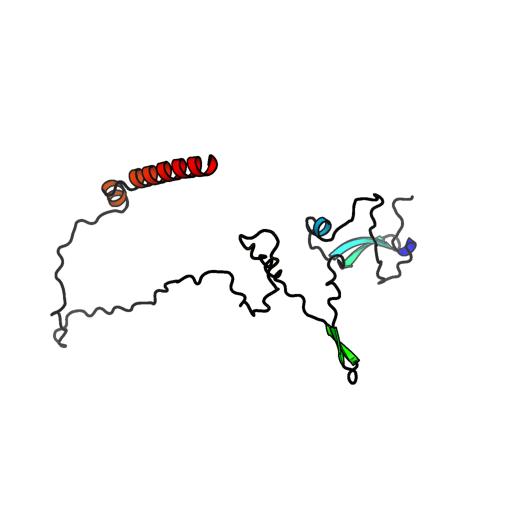OM 1340 C CA . ILE A 1 167 ? -0.299 -2.372 26.519 1.00 93.94 167 ILE A CA 1
ATOM 1341 C C . ILE A 1 167 ? -0.182 -3.554 25.550 1.00 93.94 167 ILE A C 1
ATOM 1343 O O . ILE A 1 167 ? -0.246 -4.714 25.956 1.00 93.94 167 ILE A O 1
ATOM 1347 N N . ASN A 1 168 ? -0.004 -3.279 24.257 1.00 93.94 168 ASN A N 1
ATOM 1348 C CA . ASN A 1 168 ? 0.086 -4.324 23.243 1.00 93.94 168 ASN A CA 1
ATOM 1349 C C . ASN A 1 168 ? 1.501 -4.893 23.065 1.00 93.94 168 ASN A C 1
ATOM 1351 O O . ASN A 1 168 ? 1.656 -5.805 22.241 1.00 93.94 168 ASN A O 1
ATOM 1355 N N . ASN A 1 169 ? 2.501 -4.403 23.812 1.00 94.50 169 ASN A N 1
ATOM 1356 C CA . ASN A 1 169 ? 3.916 -4.778 23.702 1.00 94.50 169 ASN A CA 1
ATOM 1357 C C . ASN A 1 169 ? 4.379 -4.836 22.238 1.00 94.50 169 ASN A C 1
ATOM 1359 O O . ASN A 1 169 ? 4.977 -5.819 21.787 1.00 94.50 169 ASN A O 1
ATOM 1363 N N . VAL A 1 170 ? 4.013 -3.816 21.454 1.00 95.06 170 VAL A N 1
ATOM 1364 C CA . VAL A 1 170 ? 4.207 -3.832 19.995 1.00 95.06 170 VAL A CA 1
ATOM 1365 C C . VAL A 1 170 ? 5.691 -3.922 19.650 1.00 95.06 170 VAL A C 1
ATOM 1367 O O . VAL A 1 170 ? 6.069 -4.716 18.791 1.00 95.06 170 VAL A O 1
ATOM 1370 N N . GLU A 1 171 ? 6.538 -3.187 20.371 1.00 93.75 171 GLU A N 1
ATOM 1371 C CA . GLU A 1 171 ? 7.988 -3.178 20.163 1.00 93.75 171 GLU A CA 1
ATOM 1372 C C . GLU A 1 171 ? 8.607 -4.563 20.365 1.00 93.75 171 GLU A C 1
ATOM 1374 O O . GLU A 1 171 ? 9.314 -5.064 19.490 1.00 93.75 171 GLU A O 1
ATOM 1379 N N . GLU A 1 172 ? 8.273 -5.244 21.463 1.00 94.88 172 GLU A N 1
ATOM 1380 C CA . GLU A 1 172 ? 8.768 -6.596 21.725 1.00 94.88 172 GLU A CA 1
ATOM 1381 C C . GLU A 1 172 ? 8.334 -7.587 20.641 1.00 94.88 172 GLU A C 1
ATOM 1383 O O . GLU A 1 172 ? 9.113 -8.450 20.224 1.00 94.88 172 GLU A O 1
ATOM 1388 N N . LYS A 1 173 ? 7.086 -7.477 20.166 1.00 96.88 173 LYS A N 1
ATOM 1389 C CA . LYS A 1 173 ? 6.560 -8.323 19.086 1.00 96.88 173 LYS A CA 1
ATOM 1390 C C . LYS A 1 173 ? 7.305 -8.072 17.778 1.00 96.88 173 LYS A C 1
ATOM 1392 O O . LYS A 1 173 ? 7.677 -9.031 17.100 1.00 96.88 173 LYS A O 1
ATOM 1397 N N . VAL A 1 174 ? 7.573 -6.810 17.448 1.00 97.00 174 VAL A N 1
ATOM 1398 C CA . VAL A 1 174 ? 8.351 -6.431 16.263 1.00 97.00 174 VAL A CA 1
ATOM 1399 C C . VAL A 1 174 ? 9.780 -6.965 16.364 1.00 97.00 174 VAL A C 1
ATOM 1401 O O . VAL A 1 174 ? 10.255 -7.583 15.414 1.00 97.00 174 VAL A O 1
ATOM 1404 N N . ILE A 1 175 ? 10.442 -6.831 17.517 1.00 97.12 175 ILE A N 1
ATOM 1405 C CA . ILE A 1 175 ? 11.793 -7.372 17.742 1.00 97.12 175 ILE A CA 1
ATOM 1406 C C . ILE A 1 175 ? 11.806 -8.897 17.572 1.00 97.12 175 ILE A C 1
ATOM 1408 O O . ILE A 1 175 ? 12.698 -9.443 16.915 1.00 97.12 175 ILE A O 1
ATOM 1412 N N . LYS A 1 176 ? 10.803 -9.605 18.110 1.00 97.31 176 LYS A N 1
ATOM 1413 C CA . LYS A 1 176 ? 10.654 -11.059 17.929 1.00 97.31 176 LYS A CA 1
ATOM 1414 C C . LYS A 1 176 ? 10.502 -11.428 16.451 1.00 97.31 176 LYS A C 1
ATOM 1416 O O . LYS A 1 176 ? 11.211 -12.320 15.986 1.00 97.31 176 LYS A O 1
ATOM 1421 N N . LEU A 1 177 ? 9.651 -10.726 15.698 1.00 97.38 177 LEU A N 1
ATOM 1422 C CA . LEU A 1 177 ? 9.492 -10.935 14.253 1.00 97.38 177 LEU A CA 1
ATOM 1423 C C . LEU A 1 177 ? 10.803 -10.686 13.499 1.00 97.38 177 LEU A C 1
ATOM 1425 O O . LEU A 1 177 ? 11.246 -11.543 12.735 1.00 97.38 177 LEU A O 1
ATOM 1429 N N . GLN A 1 178 ? 11.465 -9.559 13.762 1.00 97.19 178 GLN A N 1
ATOM 1430 C CA . GLN A 1 178 ? 12.738 -9.205 13.134 1.00 97.19 178 GLN A CA 1
ATOM 1431 C C . GLN A 1 178 ? 13.819 -10.256 13.400 1.00 97.19 178 GLN A C 1
ATOM 1433 O O . GLN A 1 178 ? 14.523 -10.664 12.476 1.00 97.19 178 GLN A O 1
ATOM 1438 N N . ARG A 1 179 ? 13.943 -10.733 14.645 1.00 97.44 179 ARG A N 1
ATOM 1439 C CA . ARG A 1 179 ? 14.903 -11.783 15.014 1.00 97.44 179 ARG A CA 1
ATOM 1440 C C . ARG A 1 179 ? 14.638 -13.081 14.251 1.00 97.44 179 ARG A C 1
ATOM 1442 O O . ARG A 1 179 ? 15.580 -13.674 13.725 1.00 97.44 179 ARG A O 1
ATOM 1449 N N . THR A 1 180 ? 13.381 -13.510 14.172 1.00 97.38 180 THR A N 1
ATOM 1450 C CA . THR A 1 180 ? 12.994 -14.737 13.462 1.00 97.38 180 THR A CA 1
ATOM 1451 C C . THR A 1 180 ? 13.269 -14.630 11.966 1.00 97.38 180 THR A C 1
ATOM 1453 O O . THR A 1 180 ? 13.883 -15.530 11.397 1.00 97.38 180 THR A O 1
ATOM 1456 N N . VAL A 1 181 ? 12.908 -13.504 11.343 1.00 97.12 181 VAL A N 1
ATOM 1457 C CA . VAL A 1 181 ? 13.168 -13.252 9.918 1.00 97.12 181 VAL A CA 1
ATOM 1458 C C . VAL A 1 181 ? 14.668 -13.220 9.628 1.00 97.12 181 VAL A C 1
ATOM 1460 O O . VAL A 1 181 ? 15.114 -13.858 8.679 1.00 97.12 181 VAL A O 1
ATOM 1463 N N . ARG A 1 182 ? 15.478 -12.553 10.465 1.00 96.31 182 ARG A N 1
ATOM 1464 C CA . ARG A 1 182 ? 16.945 -12.529 10.308 1.00 96.31 182 ARG A CA 1
ATOM 1465 C C . ARG A 1 182 ? 17.558 -13.927 10.391 1.00 96.31 182 ARG A C 1
ATOM 1467 O O . ARG A 1 182 ? 18.409 -14.260 9.571 1.00 96.31 182 ARG A O 1
ATOM 1474 N N . ARG A 1 183 ? 17.111 -14.757 11.342 1.00 95.81 183 ARG A N 1
ATOM 1475 C CA . ARG A 1 183 ? 17.553 -16.158 11.450 1.00 95.81 183 ARG A CA 1
ATOM 1476 C C . ARG A 1 183 ? 17.175 -16.961 10.206 1.00 95.81 183 ARG A C 1
ATOM 1478 O O . ARG A 1 183 ? 18.019 -17.680 9.684 1.00 95.81 183 ARG A O 1
ATOM 1485 N N . TRP A 1 184 ? 15.933 -16.839 9.744 1.00 96.25 184 TRP A N 1
ATOM 1486 C CA . TRP A 1 184 ? 15.454 -17.545 8.558 1.00 96.25 184 TRP A CA 1
ATOM 1487 C C . TRP A 1 184 ? 16.237 -17.141 7.301 1.00 96.25 184 TRP A C 1
ATOM 1489 O O . TRP A 1 184 ? 16.744 -18.007 6.597 1.00 96.25 184 TRP A O 1
ATOM 1499 N N . LEU A 1 185 ? 16.451 -15.840 7.078 1.00 95.56 185 LEU A N 1
ATOM 1500 C CA . LEU A 1 185 ? 17.266 -15.342 5.963 1.00 95.56 185 LEU A CA 1
ATOM 1501 C C . LEU A 1 185 ? 18.704 -15.873 6.006 1.00 95.56 185 LEU A C 1
ATOM 1503 O O . LEU A 1 185 ? 19.267 -16.195 4.965 1.00 95.56 185 LEU A O 1
ATOM 1507 N N . HIS A 1 186 ? 19.304 -15.976 7.194 1.00 94.12 186 HIS A N 1
ATOM 1508 C CA . HIS A 1 186 ? 20.634 -16.565 7.353 1.00 94.12 186 HIS A CA 1
ATOM 1509 C C . HIS A 1 186 ? 20.651 -18.056 6.987 1.00 94.12 186 HIS A C 1
ATOM 1511 O O . HIS A 1 186 ? 21.583 -18.508 6.337 1.00 94.12 186 HIS A O 1
ATOM 1517 N N . GLN A 1 187 ? 19.619 -18.816 7.365 1.00 90.44 187 GLN A N 1
ATOM 1518 C CA . GLN A 1 187 ? 19.504 -20.233 7.005 1.00 90.44 187 GLN A CA 1
ATOM 1519 C C . GLN A 1 187 ? 19.347 -20.427 5.491 1.00 90.44 187 GLN A C 1
ATOM 1521 O O . GLN A 1 187 ? 20.062 -21.244 4.928 1.00 90.44 187 GLN A O 1
ATOM 1526 N N . VAL A 1 188 ? 18.497 -19.625 4.838 1.00 88.62 188 VAL A N 1
ATOM 1527 C CA . VAL A 1 188 ? 18.281 -19.663 3.377 1.00 88.62 188 VAL A CA 1
ATOM 1528 C C . VAL A 1 188 ? 19.534 -19.277 2.584 1.00 88.62 188 VAL A C 1
ATOM 1530 O O . VAL A 1 188 ? 19.713 -19.730 1.466 1.00 88.62 188 VAL A O 1
ATOM 1533 N N . ARG A 1 189 ? 20.407 -18.426 3.136 1.00 81.31 189 ARG A N 1
ATOM 1534 C CA . ARG A 1 189 ? 21.669 -18.038 2.481 1.00 81.31 189 ARG A CA 1
ATOM 1535 C C . ARG A 1 189 ? 22.772 -19.093 2.586 1.00 81.31 189 ARG A C 1
ATOM 1537 O O . ARG A 1 189 ? 23.739 -19.001 1.840 1.00 81.31 189 ARG A O 1
ATOM 1544 N N . ILE A 1 190 ? 22.677 -20.002 3.556 1.00 77.06 190 ILE A N 1
ATOM 1545 C CA . ILE A 1 190 ? 23.678 -21.053 3.798 1.00 77.06 190 ILE A CA 1
ATOM 1546 C C . ILE A 1 190 ? 23.290 -22.369 3.108 1.00 77.06 190 ILE A C 1
ATOM 1548 O O . ILE A 1 190 ? 24.180 -23.154 2.794 1.00 77.06 190 ILE A O 1
ATOM 1552 N N . SER A 1 191 ? 21.993 -22.609 2.888 1.00 56.72 191 SER A N 1
ATOM 1553 C CA . SER A 1 191 ? 21.457 -23.716 2.078 1.00 56.72 191 SER A CA 1
ATOM 1554 C C . SER A 1 191 ? 21.602 -23.465 0.584 1.00 56.72 191 SER A C 1
ATOM 1556 O O . SER A 1 191 ? 21.948 -24.425 -0.132 1.00 56.72 191 SER A O 1
#

Radius of gyration: 36.61 Å; Cα contacts (8 Å, |Δi|>4): 76; chains: 1; bounding box: 92×78×86 Å

Sequence (191 aa):
VDDWLPLQGLGVEAFGSLELKLTSTHPGRMITAGSVSEYIPTVDVITVHVWQDGEFKDVIVEIENQSCQKEWLGGYRNKLTKLEYHHASSQTAPRERKVFDYPEPGVISPLLFHRDTQTPFPLKDVKVNTSVDKGTQLWRSDLYIPADRDTILTSKPFQSYSEWLTINNVEEKVIKLQRTVRRWLHQVRIS

Mean predicted aligned error: 19.85 Å